Protein AF-0000000085116799 (afdb_homodimer)

InterPro domains:
  IPR036927 Cytochrome c oxidase-like, subunit I superfamily [G3DSA:1.20.210.10] (1-125)
  IPR036927 Cytochrome c oxidase-like, subunit I superfamily [SSF81442] (9-123)

pLDDT: mean 96.26, std 6.65, range [46.31, 98.81]

Foldseek 3Di:
DQLLVVLQVQQVVLVVVLVVVVVVCVVVVNCLCVVLSVCSCVLRNVVSNVLSVLCVVFVQLSPDPLNVLLVVLSVVLSVQLSVLSVCVSVPNCVSVVSNVSSVVSNVVSVVSSVVSCVPRVDDDD/DQLLVVLQVQLVVLVVVLVVVVVVCVVVVNCLLVVLSVCSNVLRNVVSNVLSVLCVVFVQLSPDPLNVLLVVLSVVLSVQLSVLSVCVSVPNCVSVVSNVSSVVSNVVSVVSSVVSCVPRVDDDD

Organism: Geobacillus kaustophilus (strain HTA426) (NCBI:txid235909)

Sequence (250 aa):
MKMGVKLIKISVVYFVIGVCMGLGMSMTHSFALTPVHVHINLLGWTALTLAGIIYHLFPQAAATKWAKVHFWLHNIGLPVMMIGLIFVVYGNEAFVPVTAIGGVLVVIGVILFAINVLKNVRASSMKMGVKLIKISVVYFVIGVCMGLGMSMTHSFALTPVHVHINLLGWTALTLAGIIYHLFPQAAATKWAKVHFWLHNIGLPVMMIGLIFVVYGNEAFVPVTAIGGVLVVIGVILFAINVLKNVRASS

Secondary structure (DSSP, 8-state):
--HHHHHHHHHHHHHHHHHHHHHHHHHHT--TTHHHHHHIIIIIIIHHHHHHHHHHH-HHHHTSHHHHHHHHHHHHHHHHHHHHHHHHHTT-GGGHHHHHHHHHHHHHHHHHHHHHHHHH-----/--HHHHHHHHHHHHHHHHHHHHHHHHHHT--TTHHHHHHIIIIIIIHHHHHHHHHHH-HHHHTSHHHHHHHHHHHHHHHHHHHHHHHHHTT-GGGHHHHHHHHHHHHHHHHHHHHHHHHH-----

Structure (mmCIF, N/CA/C/O backbone):
data_AF-0000000085116799-model_v1
#
loop_
_entity.id
_entity.type
_entity.pdbx_description
1 polymer 'Hypothetical conserved protein'
#
loop_
_atom_site.group_PDB
_atom_site.id
_atom_site.type_symbol
_atom_site.label_atom_id
_atom_site.label_alt_id
_atom_site.label_comp_id
_atom_site.label_asym_id
_atom_site.label_entity_id
_atom_site.label_seq_id
_atom_site.pdbx_PDB_ins_code
_atom_site.Cartn_x
_atom_site.Cartn_y
_atom_site.Cartn_z
_atom_site.occupancy
_atom_site.B_iso_or_equiv
_atom_site.auth_seq_id
_atom_site.auth_comp_id
_atom_site.auth_asym_id
_atom_site.auth_atom_id
_atom_site.pdbx_PDB_model_num
ATOM 1 N N . MET A 1 1 ? -20.609 3.996 14.312 1 68.88 1 MET A N 1
ATOM 2 C CA . MET A 1 1 ? -19.156 4.105 14.344 1 68.88 1 MET A CA 1
ATOM 3 C C . MET A 1 1 ? -18.625 4.797 13.094 1 68.88 1 MET A C 1
ATOM 5 O O . MET A 1 1 ? -19.125 4.547 11.992 1 68.88 1 MET A O 1
ATOM 9 N N . LYS A 1 2 ? -17.75 5.734 13.258 1 91.56 2 LYS A N 1
ATOM 10 C CA . LYS A 1 2 ? -17.188 6.461 12.117 1 91.56 2 LYS A CA 1
ATOM 11 C C . LYS A 1 2 ? -16.391 5.527 11.203 1 91.56 2 LYS A C 1
ATOM 13 O O . LYS A 1 2 ? -15.742 4.598 11.68 1 91.56 2 LYS A O 1
ATOM 18 N N . MET A 1 3 ? -16.625 5.578 9.977 1 95.69 3 MET A N 1
ATOM 19 C CA . MET A 1 3 ? -16.031 4.746 8.938 1 95.69 3 MET A CA 1
ATOM 20 C C . MET A 1 3 ? -14.562 4.465 9.219 1 95.69 3 MET A C 1
ATOM 22 O O . MET A 1 3 ? -14.109 3.328 9.094 1 95.69 3 MET A O 1
ATOM 26 N N . GLY A 1 4 ? -13.828 5.387 9.633 1 97.06 4 GLY A N 1
ATOM 27 C CA . GLY A 1 4 ? -12.406 5.227 9.914 1 97.06 4 GLY A CA 1
ATOM 28 C C . GLY A 1 4 ? -12.125 4.23 11.023 1 97.06 4 GLY A C 1
ATOM 29 O O . GLY A 1 4 ? -11.273 3.355 10.875 1 97.06 4 GLY A O 1
ATOM 30 N N . VAL A 1 5 ? -12.844 4.289 12.086 1 97.06 5 VAL A N 1
ATOM 31 C CA . VAL A 1 5 ? -12.656 3.418 13.242 1 97.06 5 VAL A CA 1
ATOM 32 C C . VAL A 1 5 ? -13.047 1.986 12.883 1 97.06 5 VAL A C 1
ATOM 34 O O . VAL A 1 5 ? -12.359 1.034 13.273 1 97.06 5 VAL A O 1
ATOM 37 N N . LYS A 1 6 ? -14.07 1.873 12.156 1 97.81 6 LYS A N 1
ATOM 38 C CA . LYS A 1 6 ? -14.492 0.543 11.719 1 97.81 6 LYS A CA 1
ATOM 39 C C . LYS A 1 6 ? -13.398 -0.142 10.906 1 97.81 6 LYS A C 1
ATOM 41 O O . LYS A 1 6 ? -13.102 -1.317 11.125 1 97.81 6 LYS A O 1
ATOM 46 N N . LEU A 1 7 ? -12.82 0.537 9.992 1 98.62 7 LEU A N 1
ATOM 47 C CA . LEU A 1 7 ? -11.766 -0.015 9.148 1 98.62 7 LEU A CA 1
ATOM 48 C C . LEU A 1 7 ? -10.539 -0.391 9.977 1 98.62 7 LEU A C 1
ATOM 50 O O . LEU A 1 7 ? -9.93 -1.438 9.75 1 98.62 7 LEU A O 1
ATOM 54 N N . ILE A 1 8 ? -10.18 0.404 10.906 1 98.31 8 ILE A N 1
ATOM 55 C CA . ILE A 1 8 ? -9.023 0.128 11.75 1 98.31 8 ILE A CA 1
ATOM 56 C C . ILE A 1 8 ? -9.281 -1.131 12.578 1 98.31 8 ILE A C 1
ATOM 58 O O . ILE A 1 8 ? -8.406 -1.997 12.688 1 98.31 8 ILE A O 1
ATOM 62 N N . LYS A 1 9 ? -10.484 -1.264 13.102 1 98.5 9 LYS A N 1
ATOM 63 C CA . LYS A 1 9 ? -10.82 -2.441 13.898 1 98.5 9 LYS A CA 1
ATOM 64 C C . LYS A 1 9 ? -10.805 -3.705 13.047 1 98.5 9 LYS A C 1
ATOM 66 O O . LYS A 1 9 ? -10.289 -4.742 13.469 1 98.5 9 LYS A O 1
ATOM 71 N N . ILE A 1 10 ? -11.305 -3.65 11.875 1 98.56 10 ILE A N 1
ATOM 72 C CA . ILE A 1 10 ? -11.289 -4.785 10.953 1 98.56 10 ILE A CA 1
ATOM 73 C C . ILE A 1 10 ? -9.844 -5.152 10.617 1 98.56 10 ILE A C 1
ATOM 75 O O . ILE A 1 10 ? -9.484 -6.332 10.594 1 98.56 10 ILE A O 1
ATOM 79 N N . SER A 1 11 ? -9.023 -4.168 10.391 1 98.69 11 SER A N 1
ATOM 80 C CA . SER A 1 11 ? -7.652 -4.383 9.93 1 98.69 11 SER A CA 1
ATOM 81 C C . SER A 1 11 ? -6.824 -5.125 10.969 1 98.69 11 SER A C 1
ATOM 83 O O . SER A 1 11 ? -5.949 -5.918 10.625 1 98.69 11 SER A O 1
ATOM 85 N N . VAL A 1 12 ? -7.043 -4.895 12.266 1 98.56 12 VAL A N 1
ATOM 86 C CA . VAL A 1 12 ? -6.246 -5.543 13.305 1 98.56 12 VAL A CA 1
ATOM 87 C C . VAL A 1 12 ? -6.574 -7.035 13.352 1 98.56 12 VAL A C 1
ATOM 89 O O . VAL A 1 12 ? -5.727 -7.852 13.719 1 98.56 12 VAL A O 1
ATOM 92 N N . VAL A 1 13 ? -7.75 -7.391 13 1 98.62 13 VAL A N 1
ATOM 93 C CA . VAL A 1 13 ? -8.102 -8.805 12.891 1 98.62 13 VAL A CA 1
ATOM 94 C C . VAL A 1 13 ? -7.277 -9.453 11.781 1 98.62 13 VAL A C 1
ATOM 96 O O . VAL A 1 13 ? -6.723 -10.539 11.969 1 98.62 13 VAL A O 1
ATOM 99 N N . TYR A 1 14 ? -7.188 -8.82 10.672 1 98.75 14 TYR A N 1
ATOM 100 C CA . TYR A 1 14 ? -6.344 -9.312 9.586 1 98.75 14 TYR A CA 1
ATOM 101 C C . TYR A 1 14 ? -4.895 -9.438 10.039 1 98.75 14 TYR A C 1
ATOM 103 O O . TYR A 1 14 ? -4.188 -10.359 9.633 1 98.75 14 TYR A O 1
ATOM 111 N N . PHE A 1 15 ? -4.453 -8.477 10.844 1 98.56 15 PHE A N 1
ATOM 112 C CA . PHE A 1 15 ? -3.078 -8.516 11.328 1 98.56 15 PHE A CA 1
ATOM 113 C C . PHE A 1 15 ? -2.82 -9.789 12.117 1 98.56 15 PHE A C 1
ATOM 115 O O . PHE A 1 15 ? -1.831 -10.484 11.883 1 98.56 15 PHE A O 1
ATOM 122 N N . VAL A 1 16 ? -3.691 -10.109 13 1 98.31 16 VAL A N 1
ATOM 123 C CA . VAL A 1 16 ? -3.578 -11.32 13.805 1 98.31 16 VAL A CA 1
ATOM 124 C C . VAL A 1 16 ? -3.568 -12.547 12.898 1 98.31 16 VAL A C 1
ATOM 126 O O . VAL A 1 16 ? -2.713 -13.43 13.047 1 98.31 16 VAL A O 1
ATOM 129 N N . ILE A 1 17 ? -4.469 -12.609 11.914 1 98.44 17 ILE A N 1
ATOM 130 C CA . ILE A 1 17 ? -4.543 -13.734 10.992 1 98.44 17 ILE A CA 1
ATOM 131 C C . ILE A 1 17 ? -3.236 -13.852 10.211 1 98.44 17 ILE A C 1
ATOM 133 O O . ILE A 1 17 ? -2.678 -14.938 10.078 1 98.44 17 ILE A O 1
ATOM 137 N N . GLY A 1 18 ? -2.77 -12.758 9.734 1 98 18 GLY A N 1
ATOM 138 C CA . GLY A 1 18 ? -1.552 -12.75 8.938 1 98 18 GLY A CA 1
ATOM 139 C C . GLY A 1 18 ? -0.335 -13.234 9.703 1 98 18 GLY A C 1
ATOM 140 O O . GLY A 1 18 ? 0.432 -14.062 9.203 1 98 18 GLY A O 1
ATOM 141 N N . VAL A 1 19 ? -0.133 -12.695 10.938 1 97.44 19 VAL A N 1
ATOM 142 C CA . VAL A 1 19 ? 1.042 -13.07 11.719 1 97.44 19 VAL A CA 1
ATOM 143 C C . VAL A 1 19 ? 0.938 -14.539 12.141 1 97.44 19 VAL A C 1
ATOM 145 O O . VAL A 1 19 ? 1.944 -15.25 12.18 1 97.44 19 VAL A O 1
ATOM 148 N N . CYS A 1 20 ? -0.243 -15.016 12.453 1 98 20 CYS A N 1
ATOM 149 C CA . CYS A 1 20 ? -0.437 -16.422 12.789 1 98 20 CYS A CA 1
ATOM 150 C C . CYS A 1 20 ? -0.13 -17.312 11.594 1 98 20 CYS A C 1
ATOM 152 O O . CYS A 1 20 ? 0.49 -18.359 11.742 1 98 20 CYS A O 1
ATOM 154 N N . MET A 1 21 ? -0.613 -16.906 10.422 1 97.38 21 MET A N 1
ATOM 155 C CA . MET A 1 21 ? -0.299 -17.656 9.211 1 97.38 21 MET A CA 1
ATOM 156 C C . MET A 1 21 ? 1.208 -17.703 8.984 1 97.38 21 MET A C 1
ATOM 158 O O . MET A 1 21 ? 1.745 -18.75 8.609 1 97.38 21 MET A O 1
ATOM 162 N N . GLY A 1 22 ? 1.879 -16.578 9.188 1 96.62 22 GLY A N 1
ATOM 163 C CA . GLY A 1 22 ? 3.328 -16.562 9.062 1 96.62 22 GLY A CA 1
ATOM 164 C C . GLY A 1 22 ? 4.02 -17.516 10.016 1 96.62 22 GLY A C 1
ATOM 165 O O . GLY A 1 22 ? 4.922 -18.25 9.617 1 96.62 22 GLY A O 1
ATOM 166 N N . LEU A 1 23 ? 3.6 -17.484 11.258 1 96.69 23 LEU A N 1
ATOM 167 C CA . LEU A 1 23 ? 4.137 -18.391 12.266 1 96.69 23 LEU A CA 1
ATOM 168 C C . LEU A 1 23 ? 3.869 -19.844 11.875 1 96.69 23 LEU A C 1
ATOM 170 O O . LEU A 1 23 ? 4.758 -20.688 11.984 1 96.69 23 LEU A O 1
ATOM 174 N N . GLY A 1 24 ? 2.674 -20.109 11.453 1 96.56 24 GLY A N 1
ATOM 175 C CA . GLY A 1 24 ? 2.342 -21.453 11.008 1 96.56 24 GLY A CA 1
ATOM 176 C C . GLY A 1 24 ? 3.217 -21.938 9.867 1 96.56 24 GLY A C 1
ATOM 177 O O . GLY A 1 24 ? 3.684 -23.078 9.875 1 96.56 24 GLY A O 1
ATOM 178 N N . MET A 1 25 ? 3.379 -21.156 8.852 1 97.12 25 MET A N 1
ATOM 179 C CA . MET A 1 25 ? 4.234 -21.516 7.723 1 97.12 25 MET A CA 1
ATOM 180 C C . MET A 1 25 ? 5.664 -21.766 8.18 1 97.12 25 MET A C 1
ATOM 182 O O . MET A 1 25 ? 6.32 -22.703 7.695 1 97.12 25 MET A O 1
ATOM 186 N N . SER A 1 26 ? 6.176 -20.906 9.086 1 95.56 26 SER A N 1
ATOM 187 C CA . SER A 1 26 ? 7.523 -21.078 9.617 1 95.56 26 SER A CA 1
ATOM 188 C C . SER A 1 26 ? 7.648 -22.391 10.398 1 95.56 26 SER A C 1
ATOM 190 O O . SER A 1 26 ? 8.625 -23.125 10.234 1 95.56 26 SER A O 1
ATOM 192 N N . MET A 1 27 ? 6.715 -22.75 11.148 1 96.62 27 MET A N 1
ATOM 193 C CA . MET A 1 27 ? 6.734 -23.953 11.984 1 96.62 27 MET A CA 1
ATOM 194 C C . MET A 1 27 ? 6.668 -25.219 11.133 1 96.62 27 MET A C 1
ATOM 196 O O . MET A 1 27 ? 7.262 -26.234 11.484 1 96.62 27 MET A O 1
ATOM 200 N N . THR A 1 28 ? 6.004 -25.188 10.094 1 96.69 28 THR A N 1
ATOM 201 C CA . THR A 1 28 ? 5.816 -26.359 9.25 1 96.69 28 THR A CA 1
ATOM 202 C C . THR A 1 28 ? 6.805 -26.359 8.086 1 96.69 28 THR A C 1
ATOM 204 O O . THR A 1 28 ? 6.863 -27.312 7.312 1 96.69 28 THR A O 1
ATOM 207 N N . HIS A 1 29 ? 7.559 -25.266 8.023 1 96.25 29 HIS A N 1
ATOM 208 C CA . HIS A 1 29 ? 8.508 -25.078 6.938 1 96.25 29 HIS A CA 1
ATOM 209 C C . HIS A 1 29 ? 7.84 -25.281 5.578 1 96.25 29 HIS A C 1
ATOM 211 O O . HIS A 1 29 ? 8.422 -25.891 4.684 1 96.25 29 HIS A O 1
ATOM 217 N N . SER A 1 30 ? 6.566 -25.047 5.469 1 95.88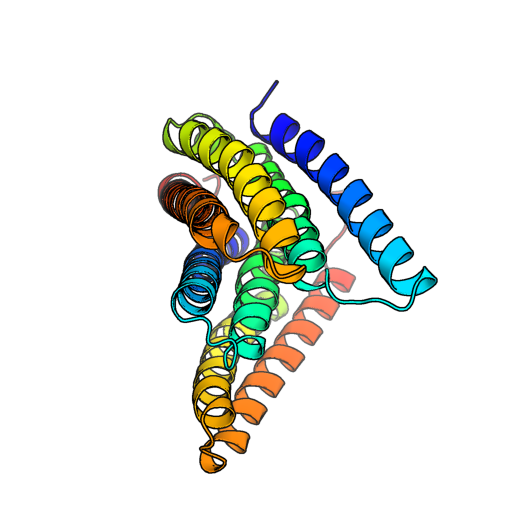 30 SER A N 1
ATOM 218 C CA . SER A 1 30 ? 5.805 -25 4.227 1 95.88 30 SER A CA 1
ATOM 219 C C . SER A 1 30 ? 5.371 -23.578 3.885 1 95.88 30 SER A C 1
ATOM 221 O O . SER A 1 30 ? 4.613 -22.969 4.633 1 95.88 30 SER A O 1
ATOM 223 N N . PHE A 1 31 ? 5.793 -23.047 2.758 1 95.44 31 PHE A N 1
ATOM 224 C CA . PHE A 1 31 ? 5.59 -21.641 2.447 1 95.44 31 PHE A CA 1
ATOM 225 C C . PHE A 1 31 ? 4.684 -21.484 1.233 1 95.44 31 PHE A C 1
ATOM 227 O O . PHE A 1 31 ? 4.715 -20.438 0.562 1 95.44 31 PHE A O 1
ATOM 234 N N . ALA A 1 32 ? 3.906 -22.5 0.905 1 95.12 32 ALA A N 1
ATOM 235 C CA . ALA A 1 32 ? 2.979 -22.484 -0.222 1 95.12 32 ALA A CA 1
ATOM 236 C C . ALA A 1 32 ? 1.969 -21.344 -0.073 1 95.12 32 ALA A C 1
ATOM 238 O O . ALA A 1 32 ? 1.527 -20.766 -1.066 1 95.12 32 ALA A O 1
ATOM 239 N N . LEU A 1 33 ? 1.702 -20.938 1.146 1 97 33 LEU A N 1
ATOM 240 C CA . LEU A 1 33 ? 0.663 -19.953 1.424 1 97 33 LEU A CA 1
ATOM 241 C C . LEU A 1 33 ? 1.248 -18.547 1.473 1 97 33 LEU A C 1
ATOM 243 O O . LEU A 1 33 ? 0.572 -17.594 1.891 1 97 33 LEU A O 1
ATOM 247 N N . THR A 1 34 ? 2.465 -18.344 0.991 1 96.44 34 THR A N 1
ATOM 248 C CA . THR A 1 34 ? 3.133 -17.047 1.028 1 96.44 34 THR A CA 1
ATOM 249 C C . THR A 1 34 ? 2.291 -15.977 0.331 1 96.44 34 THR A C 1
ATOM 251 O O . THR A 1 34 ? 2.092 -14.883 0.867 1 96.44 34 THR A O 1
ATOM 254 N N . PRO A 1 35 ? 1.694 -16.25 -0.852 1 96.69 35 PRO A N 1
ATOM 255 C CA . PRO A 1 35 ? 0.891 -15.203 -1.482 1 96.69 35 PRO A CA 1
ATOM 256 C C . PRO A 1 35 ? -0.341 -14.828 -0.661 1 96.69 35 PRO A C 1
ATOM 258 O O . PRO A 1 35 ? -0.74 -13.656 -0.635 1 96.69 35 PRO A O 1
ATOM 261 N N . VAL A 1 36 ? -0.956 -15.734 -0.032 1 97.44 36 VAL A N 1
ATOM 262 C CA . VAL A 1 36 ? -2.104 -15.469 0.827 1 97.44 36 VAL A CA 1
ATOM 263 C C . VAL A 1 36 ? -1.664 -14.633 2.027 1 97.44 36 VAL A C 1
ATOM 265 O O . VAL A 1 36 ? -2.297 -13.625 2.354 1 97.44 36 VAL A O 1
ATOM 268 N N . HIS A 1 37 ? -0.554 -15.062 2.668 1 97.94 37 HIS A N 1
ATOM 269 C CA . HIS A 1 37 ? 0.019 -14.375 3.82 1 97.94 37 HIS A CA 1
ATOM 270 C C . HIS A 1 37 ? 0.322 -12.914 3.496 1 97.94 37 HIS A C 1
ATOM 272 O O . HIS A 1 37 ? -0.059 -12.016 4.25 1 97.94 37 HIS A O 1
ATOM 278 N N . VAL A 1 38 ? 0.928 -12.703 2.387 1 97 38 VAL A N 1
ATOM 279 C CA . VAL A 1 38 ? 1.373 -11.367 2.021 1 97 38 VAL A CA 1
ATOM 280 C C . VAL A 1 38 ? 0.163 -10.484 1.726 1 97 38 VAL A C 1
ATOM 282 O O . VAL A 1 38 ? 0.123 -9.32 2.129 1 97 38 VAL A O 1
ATOM 285 N N . HIS A 1 39 ? -0.845 -10.977 1.036 1 98.44 39 HIS A N 1
ATOM 286 C CA . HIS A 1 39 ? -2.01 -10.172 0.674 1 98.44 39 HIS A CA 1
ATOM 287 C C . HIS A 1 39 ? -2.877 -9.883 1.894 1 98.44 39 HIS A C 1
ATOM 289 O O . HIS A 1 39 ? -3.463 -8.797 1.998 1 98.44 39 HIS A O 1
ATOM 295 N N . ILE A 1 40 ? -2.99 -10.766 2.814 1 98.38 40 ILE A N 1
ATOM 296 C CA . ILE A 1 40 ? -3.721 -10.523 4.055 1 98.38 40 ILE A CA 1
ATOM 297 C C . ILE A 1 40 ? -3.057 -9.391 4.828 1 98.38 40 ILE A C 1
ATOM 299 O O . ILE A 1 40 ? -3.738 -8.523 5.387 1 98.38 40 ILE A O 1
ATOM 303 N N . ASN A 1 41 ? -1.774 -9.367 4.867 1 98 41 ASN A N 1
ATOM 304 C CA . ASN A 1 41 ? -1.062 -8.336 5.605 1 98 41 ASN A CA 1
ATOM 305 C C . ASN A 1 41 ? -1.088 -7 4.863 1 98 41 ASN A C 1
ATOM 307 O O . ASN A 1 41 ? -1.322 -5.953 5.469 1 98 41 ASN A O 1
ATOM 311 N N . LEU A 1 42 ? -0.908 -7 3.529 1 97.44 42 LEU A N 1
ATOM 312 C CA . LEU A 1 42 ? -0.797 -5.746 2.793 1 97.44 42 LEU A CA 1
ATOM 313 C C . LEU A 1 42 ? -2.178 -5.172 2.482 1 97.44 42 LEU A C 1
ATOM 315 O O . LEU A 1 42 ? -2.424 -3.986 2.701 1 97.44 42 LEU A O 1
ATOM 319 N N . LEU A 1 43 ? -3.104 -5.988 2.014 1 98.31 43 LEU A N 1
ATOM 320 C CA . LEU A 1 43 ? -4.426 -5.508 1.629 1 98.31 43 LEU A CA 1
ATOM 321 C C . LEU A 1 43 ? -5.371 -5.496 2.826 1 98.31 43 LEU A C 1
ATOM 323 O O . LEU A 1 43 ? -6.293 -4.68 2.889 1 98.31 43 LEU A O 1
ATOM 327 N N . GLY A 1 44 ? -5.188 -6.391 3.779 1 98.62 44 GLY A N 1
ATOM 328 C CA . GLY A 1 44 ? -6.031 -6.473 4.961 1 98.62 44 GLY A CA 1
ATOM 329 C C . GLY A 1 44 ? -5.574 -5.562 6.082 1 98.62 44 GLY A C 1
ATOM 330 O O . GLY A 1 44 ? -6.266 -4.602 6.43 1 98.62 44 GLY A O 1
ATOM 331 N N . TRP A 1 45 ? -4.371 -5.77 6.523 1 98.19 45 TRP A N 1
ATOM 332 C CA . TRP A 1 45 ? -3.854 -5.016 7.664 1 98.19 45 TRP A CA 1
ATOM 333 C C . TRP A 1 45 ? -3.4 -3.625 7.234 1 98.19 45 TRP A C 1
ATOM 335 O O . TRP A 1 45 ? -3.988 -2.621 7.641 1 98.19 45 TRP A O 1
ATOM 345 N N . THR A 1 46 ? -2.453 -3.533 6.355 1 98.31 46 THR A N 1
ATOM 346 C CA . THR A 1 46 ? -1.809 -2.264 6.031 1 98.31 46 THR A CA 1
ATOM 347 C C . THR A 1 46 ? -2.773 -1.34 5.293 1 98.31 46 THR A C 1
ATOM 349 O O . THR A 1 46 ? -3.012 -0.21 5.723 1 98.31 46 THR A O 1
ATOM 352 N N . ALA A 1 47 ? -3.377 -1.809 4.238 1 98.62 47 ALA A N 1
ATOM 353 C CA . ALA A 1 47 ? -4.219 -0.963 3.395 1 98.62 47 ALA A CA 1
ATOM 354 C C . ALA A 1 47 ? -5.453 -0.487 4.156 1 98.62 47 ALA A C 1
ATOM 356 O O . ALA A 1 47 ? -5.809 0.692 4.098 1 98.62 47 ALA A O 1
ATOM 357 N N . LEU A 1 48 ? -6.09 -1.378 4.887 1 98.69 48 LEU A N 1
ATOM 358 C CA . LEU A 1 48 ? -7.305 -0.982 5.594 1 98.69 48 LEU A CA 1
ATOM 359 C C . LEU A 1 48 ? -6.973 -0.09 6.785 1 98.69 48 LEU A C 1
ATOM 361 O O . LEU A 1 48 ? -7.746 0.809 7.125 1 98.69 48 LEU A O 1
ATOM 365 N N . THR A 1 49 ? -5.84 -0.316 7.461 1 98.62 49 THR A N 1
ATOM 366 C CA . THR A 1 49 ? -5.406 0.574 8.531 1 98.62 49 THR A CA 1
ATOM 367 C C . THR A 1 49 ? -5.145 1.979 7.996 1 98.62 49 THR A C 1
ATOM 369 O O . THR A 1 49 ? -5.641 2.963 8.555 1 98.62 49 THR A O 1
ATOM 372 N N . LEU A 1 50 ? -4.445 2.092 6.906 1 98.69 50 LEU A N 1
ATOM 373 C CA . LEU A 1 50 ? -4.09 3.396 6.355 1 98.69 50 LEU A CA 1
ATOM 374 C C . LEU A 1 50 ? -5.32 4.113 5.816 1 98.69 50 LEU A C 1
ATOM 376 O O . LEU A 1 50 ? -5.473 5.324 6.004 1 98.69 50 LEU A O 1
ATOM 380 N N . ALA A 1 51 ? -6.168 3.354 5.129 1 98.62 51 ALA A N 1
ATOM 381 C CA . ALA A 1 51 ? -7.434 3.947 4.699 1 98.62 51 ALA A CA 1
ATOM 382 C C . ALA A 1 51 ? -8.234 4.445 5.898 1 98.62 51 ALA A C 1
ATOM 384 O O . ALA A 1 51 ? -8.82 5.535 5.855 1 98.62 51 ALA A O 1
ATOM 385 N N . GLY A 1 52 ? -8.289 3.646 6.941 1 98.56 52 GLY A N 1
ATOM 386 C CA . GLY A 1 52 ? -8.992 4.043 8.156 1 98.56 52 GLY A CA 1
ATOM 387 C C . GLY A 1 52 ? -8.438 5.309 8.773 1 98.56 52 GLY A C 1
ATOM 388 O O . GLY A 1 52 ? -9.195 6.191 9.188 1 98.56 52 GLY A O 1
ATOM 389 N N . ILE A 1 53 ? -7.148 5.422 8.898 1 97.94 53 ILE A N 1
ATOM 390 C CA . ILE A 1 53 ? -6.5 6.605 9.461 1 97.94 53 ILE A CA 1
ATOM 391 C C . ILE A 1 53 ? -6.812 7.824 8.594 1 97.94 53 ILE A C 1
ATOM 393 O O . ILE A 1 53 ? -7.137 8.898 9.117 1 97.94 53 ILE A O 1
ATOM 397 N N . ILE A 1 54 ? -6.75 7.668 7.273 1 97.94 54 ILE A N 1
ATOM 398 C CA . ILE A 1 54 ? -7.059 8.766 6.363 1 97.94 54 ILE A CA 1
ATOM 399 C C . ILE A 1 54 ? -8.5 9.234 6.59 1 97.94 54 ILE A C 1
ATOM 401 O O . ILE A 1 54 ? -8.75 10.43 6.727 1 97.94 54 ILE A O 1
ATOM 405 N N . TYR A 1 55 ? -9.422 8.312 6.676 1 97.62 55 TYR A N 1
ATOM 406 C CA . TYR A 1 55 ? -10.828 8.648 6.867 1 97.62 55 TYR A CA 1
ATOM 407 C C . TYR A 1 55 ? -11.062 9.273 8.242 1 97.62 55 TYR A C 1
ATOM 409 O O . TYR A 1 55 ? -11.969 10.094 8.414 1 97.62 55 TYR A O 1
ATOM 417 N N . HIS A 1 56 ? -10.25 8.883 9.18 1 96.75 56 HIS A N 1
ATOM 418 C CA . HIS A 1 56 ? -10.352 9.477 10.508 1 96.75 56 HIS A CA 1
ATOM 419 C C . HIS A 1 56 ? -9.82 10.906 10.516 1 96.75 56 HIS A C 1
ATOM 421 O O . HIS A 1 56 ? -10.414 11.789 11.133 1 96.75 56 HIS A O 1
ATOM 427 N N . LEU A 1 57 ? -8.766 11.141 9.82 1 94.94 57 LEU A N 1
ATOM 428 C CA . LEU A 1 57 ? -8.117 12.445 9.789 1 94.94 57 LEU A CA 1
ATOM 429 C C . LEU A 1 57 ? -8.875 13.406 8.875 1 94.94 57 LEU A C 1
ATOM 431 O O . LEU A 1 57 ? -8.82 14.625 9.07 1 94.94 57 LEU A O 1
ATOM 435 N N . PHE A 1 58 ? -9.523 12.859 7.914 1 96.06 58 PHE A N 1
ATOM 436 C CA . PHE A 1 58 ? -10.266 13.656 6.949 1 96.06 58 PHE A CA 1
ATOM 437 C C . PHE A 1 58 ? -11.719 13.188 6.867 1 96.06 58 PHE A C 1
ATOM 439 O O . PHE A 1 58 ? -12.125 12.586 5.867 1 96.06 58 PHE A O 1
ATOM 446 N N . PRO A 1 59 ? -12.539 13.625 7.742 1 95.12 59 PRO A N 1
ATOM 447 C CA . PRO A 1 59 ? -13.898 13.086 7.863 1 95.12 59 PRO A CA 1
ATOM 448 C C . PRO A 1 59 ? -14.766 13.398 6.648 1 95.12 59 PRO A C 1
ATOM 450 O O . PRO A 1 59 ? -15.711 12.656 6.355 1 95.12 59 PRO A O 1
ATOM 453 N N . GLN A 1 60 ? -14.484 14.43 5.926 1 94.81 60 GLN A N 1
ATOM 454 C CA . GLN A 1 60 ? -15.242 14.727 4.715 1 94.81 60 GLN A CA 1
ATOM 455 C C . GLN A 1 60 ? -15.062 13.633 3.666 1 94.81 60 GLN A C 1
ATOM 457 O O . GLN A 1 60 ? -15.953 13.406 2.846 1 94.81 60 GLN A O 1
ATOM 462 N N . ALA A 1 61 ? -13.938 13.031 3.68 1 96.69 61 ALA A N 1
ATOM 463 C CA . ALA A 1 61 ? -13.68 11.922 2.762 1 96.69 61 ALA A CA 1
ATOM 464 C C . ALA A 1 61 ? -14.391 10.656 3.225 1 96.69 61 ALA A C 1
ATO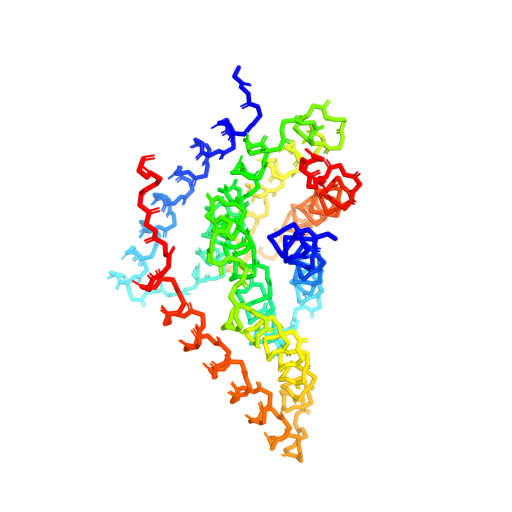M 466 O O . ALA A 1 61 ? -14.719 9.789 2.41 1 96.69 61 ALA A O 1
ATOM 467 N N . ALA A 1 62 ? -14.656 10.531 4.527 1 96.56 62 ALA A N 1
ATOM 468 C CA . ALA A 1 62 ? -15.297 9.344 5.082 1 96.56 62 ALA A CA 1
ATOM 469 C C . ALA A 1 62 ? -16.797 9.359 4.832 1 96.56 62 ALA A C 1
ATOM 471 O O . ALA A 1 62 ? -17.453 8.312 4.859 1 96.56 62 ALA A O 1
ATOM 472 N N . ALA A 1 63 ? -17.344 10.531 4.539 1 95.94 63 ALA A N 1
ATOM 473 C CA . ALA A 1 63 ? -18.797 10.727 4.492 1 95.94 63 ALA A CA 1
ATOM 474 C C . ALA A 1 63 ? -19.328 10.555 3.072 1 95.94 63 ALA A C 1
ATOM 476 O O . ALA A 1 63 ? -20.531 10.695 2.83 1 95.94 63 ALA A O 1
ATOM 477 N N . THR A 1 64 ? -18.531 10.195 2.156 1 97.44 64 THR A N 1
ATOM 478 C CA . THR A 1 64 ? -18.938 10.125 0.753 1 97.44 64 THR A CA 1
ATOM 479 C C . THR A 1 64 ? -19.469 8.742 0.41 1 97.44 64 THR A C 1
ATOM 481 O O . THR A 1 64 ? -19.219 7.773 1.138 1 97.44 64 THR A O 1
ATOM 484 N N . LYS A 1 65 ? -20.188 8.656 -0.737 1 97.56 65 LYS A N 1
ATOM 485 C CA . LYS A 1 65 ? -20.625 7.371 -1.263 1 97.56 65 LYS A CA 1
ATOM 486 C C . LYS A 1 65 ? -19.453 6.527 -1.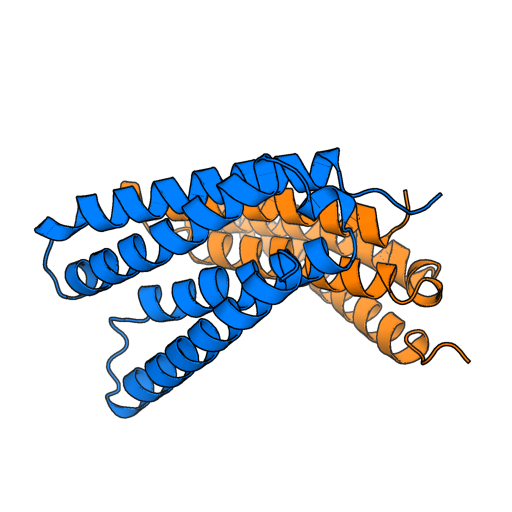728 1 97.56 65 LYS A C 1
ATOM 488 O O . LYS A 1 65 ? -19.484 5.301 -1.644 1 97.56 65 LYS A O 1
ATOM 493 N N . TRP A 1 66 ? -18.438 7.191 -2.182 1 97.75 66 TRP A N 1
ATOM 494 C CA . TRP A 1 66 ? -17.219 6.488 -2.609 1 97.75 66 TRP A CA 1
ATOM 495 C C . TRP A 1 66 ? -16.625 5.691 -1.458 1 97.75 66 TRP A C 1
ATOM 497 O O . TRP A 1 66 ? -16.203 4.547 -1.642 1 97.75 66 TRP A O 1
ATOM 507 N N . ALA A 1 67 ? -16.594 6.328 -0.298 1 98.06 67 ALA A N 1
ATOM 508 C CA . ALA A 1 67 ? -16.047 5.668 0.884 1 98.06 67 ALA A CA 1
ATOM 509 C C . ALA A 1 67 ? -16.859 4.43 1.245 1 98.06 67 ALA A C 1
ATOM 511 O O . ALA A 1 67 ? -16.297 3.381 1.572 1 98.06 67 ALA A O 1
ATOM 512 N N . LYS A 1 68 ? -18.141 4.578 1.172 1 98.12 68 LYS A N 1
ATOM 513 C CA . LYS A 1 68 ? -19.031 3.471 1.516 1 98.12 68 LYS A CA 1
ATOM 514 C C . LYS A 1 68 ? -18.859 2.303 0.549 1 98.12 68 LYS A C 1
ATOM 516 O O . LYS A 1 68 ? -18.797 1.146 0.97 1 98.12 68 LYS A O 1
ATOM 521 N N . VAL A 1 69 ? -18.797 2.584 -0.716 1 98.31 69 VAL A N 1
ATOM 522 C CA . VAL A 1 69 ? -18.656 1.534 -1.717 1 98.31 69 VAL A CA 1
ATOM 523 C C . VAL A 1 69 ? -17.266 0.888 -1.58 1 98.31 69 VAL A C 1
ATOM 525 O O . VAL A 1 69 ? -17.141 -0.335 -1.664 1 98.31 69 VAL A O 1
ATOM 528 N N . HIS A 1 70 ? -16.188 1.7 -1.404 1 98.62 70 HIS A N 1
ATOM 529 C CA . HIS A 1 70 ? -14.859 1.167 -1.125 1 98.62 70 HIS A CA 1
ATOM 530 C C . HIS A 1 70 ? -14.891 0.195 0.049 1 98.62 70 HIS A C 1
ATOM 532 O O . HIS A 1 70 ? -14.297 -0.883 -0.015 1 98.62 70 HIS A O 1
ATOM 538 N N . PHE A 1 71 ? -15.609 0.542 1.146 1 98.62 71 PHE A N 1
ATOM 539 C CA . PHE A 1 71 ? -15.703 -0.287 2.342 1 98.62 71 PHE A CA 1
ATOM 540 C C . PHE A 1 71 ? -16.234 -1.672 1.999 1 98.62 71 PHE A C 1
ATOM 542 O O . PHE A 1 71 ? -15.609 -2.684 2.312 1 98.62 71 PHE A O 1
ATOM 549 N N . TRP A 1 72 ? -17.266 -1.711 1.331 1 98.62 72 TRP A N 1
ATOM 550 C CA . TRP A 1 72 ? -17.938 -2.98 1.084 1 98.62 72 TRP A CA 1
ATOM 551 C C . TRP A 1 72 ? -17.188 -3.807 0.048 1 98.62 72 TRP A C 1
ATOM 553 O O . TRP A 1 72 ? -17 -5.016 0.219 1 98.62 72 TRP A O 1
ATOM 563 N N . LEU A 1 73 ? -16.766 -3.205 -1.004 1 98.69 73 LEU A N 1
ATOM 564 C CA . LEU A 1 73 ? -16.062 -3.932 -2.057 1 98.69 73 LEU A CA 1
ATOM 565 C C . LEU A 1 73 ? -14.766 -4.531 -1.533 1 98.69 73 LEU A C 1
ATOM 567 O O . LEU A 1 73 ? -14.438 -5.676 -1.843 1 98.69 73 LEU A O 1
ATOM 571 N N . HIS A 1 74 ? -14.055 -3.736 -0.758 1 98.75 74 HIS A N 1
ATOM 572 C CA . HIS A 1 74 ? -12.781 -4.195 -0.223 1 98.75 74 HIS A CA 1
ATOM 573 C C . HIS A 1 74 ? -12.977 -5.309 0.801 1 98.75 74 HIS A C 1
ATOM 575 O O . HIS A 1 74 ? -12.297 -6.332 0.75 1 98.75 74 HIS A O 1
ATOM 581 N N . ASN A 1 75 ? -13.953 -5.188 1.697 1 98.5 75 ASN A N 1
ATOM 582 C CA . ASN A 1 75 ? -14.117 -6.113 2.811 1 98.5 75 ASN A CA 1
ATOM 583 C C . ASN A 1 75 ? -14.867 -7.375 2.383 1 98.5 75 ASN A C 1
ATOM 585 O O . ASN A 1 75 ? -14.852 -8.383 3.09 1 98.5 75 ASN A O 1
ATOM 589 N N . ILE A 1 76 ? -15.578 -7.344 1.292 1 98.62 76 ILE A N 1
ATOM 590 C CA . ILE A 1 76 ? -16.172 -8.547 0.728 1 98.62 76 ILE A CA 1
ATOM 591 C C . ILE A 1 76 ? -15.188 -9.211 -0.233 1 98.62 76 ILE A C 1
ATOM 593 O O . ILE A 1 76 ? -14.977 -10.422 -0.181 1 98.62 76 ILE A O 1
ATOM 597 N N . GLY A 1 77 ? -14.562 -8.438 -1.031 1 98.69 77 GLY A N 1
ATOM 598 C CA . GLY A 1 77 ? -13.664 -8.938 -2.061 1 98.69 77 GLY A CA 1
ATOM 599 C C . GLY A 1 77 ? -12.445 -9.641 -1.496 1 98.69 77 GLY A C 1
ATOM 600 O O . GLY A 1 77 ? -12.039 -10.688 -2.006 1 98.69 77 GLY A O 1
ATOM 601 N N . LEU A 1 78 ? -11.844 -9.109 -0.484 1 98.69 78 LEU A N 1
ATOM 602 C CA . LEU A 1 78 ? -10.594 -9.656 0.037 1 98.69 78 LEU A CA 1
ATOM 603 C C . LEU A 1 78 ? -10.805 -11.07 0.577 1 98.69 78 LEU A C 1
ATOM 605 O O . LEU A 1 78 ? -10.07 -11.992 0.216 1 98.69 78 LEU A O 1
ATOM 609 N N . PRO A 1 79 ? -11.82 -11.32 1.44 1 98.75 79 PRO A N 1
ATOM 610 C CA . PRO A 1 79 ? -12.047 -12.703 1.879 1 98.75 79 PRO A CA 1
ATOM 611 C C . PRO A 1 79 ? -12.32 -13.648 0.716 1 98.75 79 PRO A C 1
ATOM 613 O O . PRO A 1 79 ? -11.828 -14.781 0.708 1 98.75 79 PRO A O 1
ATOM 616 N N . VAL A 1 80 ? -13.094 -13.211 -0.234 1 98.56 80 VAL A N 1
ATOM 617 C CA . VAL A 1 80 ? -13.383 -14.039 -1.401 1 98.56 80 VAL A CA 1
ATOM 618 C C . VAL A 1 80 ? -12.086 -14.367 -2.139 1 98.56 80 VAL A C 1
ATOM 620 O O . VAL A 1 80 ? -11.844 -15.516 -2.5 1 98.56 80 VAL A O 1
ATOM 623 N N . MET A 1 81 ? -11.266 -13.406 -2.365 1 98.5 81 MET A N 1
ATOM 624 C CA . MET A 1 81 ? -9.984 -13.578 -3.043 1 98.5 81 MET A CA 1
ATOM 625 C C . MET A 1 81 ? -9.086 -14.547 -2.279 1 98.5 81 MET A C 1
ATOM 627 O O . MET A 1 81 ? -8.477 -15.43 -2.875 1 98.5 81 MET A O 1
ATOM 631 N N . MET A 1 82 ? -9 -14.422 -0.974 1 98.5 82 MET A N 1
ATOM 632 C CA . MET A 1 82 ? -8.078 -15.227 -0.173 1 98.5 82 MET A CA 1
ATOM 633 C C . MET A 1 82 ? -8.547 -16.672 -0.105 1 98.5 82 MET A C 1
ATOM 635 O O . MET A 1 82 ? -7.73 -17.594 -0.182 1 98.5 82 MET A O 1
ATOM 639 N N . ILE A 1 83 ? -9.867 -16.844 0.107 1 98.06 83 ILE A N 1
ATOM 640 C CA . ILE A 1 83 ? -10.406 -18.203 0.115 1 98.06 83 ILE A CA 1
ATOM 641 C C . ILE A 1 83 ? -10.094 -18.891 -1.213 1 98.06 83 ILE A C 1
ATOM 643 O O . ILE A 1 83 ? -9.617 -20.016 -1.233 1 98.06 83 ILE A O 1
ATOM 647 N N . GLY A 1 84 ? -10.375 -18.203 -2.305 1 98 84 GLY A N 1
ATOM 648 C CA . GLY A 1 84 ? -10.031 -18.75 -3.605 1 98 84 GLY A CA 1
ATOM 649 C C . GLY A 1 84 ? -8.555 -19.062 -3.752 1 98 84 GLY A C 1
ATOM 650 O O . GLY A 1 84 ? -8.188 -20.141 -4.227 1 98 84 GLY A O 1
ATOM 651 N N . LEU A 1 85 ? -7.715 -18.172 -3.371 1 97.5 85 LEU A N 1
ATOM 652 C CA . LEU A 1 85 ? -6.27 -18.297 -3.537 1 97.5 85 LEU A CA 1
ATOM 653 C C . LEU A 1 85 ? -5.734 -19.469 -2.727 1 97.5 85 LEU A C 1
ATOM 655 O O . LEU A 1 85 ? -4.832 -20.188 -3.178 1 97.5 85 LEU A O 1
ATOM 659 N N . ILE A 1 86 ? -6.266 -19.703 -1.529 1 97.81 86 ILE A N 1
ATOM 660 C CA . ILE A 1 86 ? -5.855 -20.844 -0.715 1 97.81 86 ILE A CA 1
ATOM 661 C C . ILE A 1 86 ? -6.062 -22.141 -1.496 1 97.81 86 ILE A C 1
ATOM 663 O O . ILE A 1 86 ? -5.156 -22.969 -1.574 1 97.81 86 ILE A O 1
ATOM 667 N N . PHE A 1 87 ? -7.16 -22.312 -2.131 1 97.75 87 PHE A N 1
ATOM 668 C CA . PHE A 1 87 ? -7.449 -23.531 -2.885 1 97.75 87 PHE A CA 1
ATOM 669 C C . PHE A 1 87 ? -6.562 -23.625 -4.121 1 97.75 87 PHE A C 1
ATOM 671 O O . PHE A 1 87 ? -6.086 -24.703 -4.469 1 97.75 87 PHE A O 1
ATOM 678 N N . VAL A 1 88 ? -6.332 -22.516 -4.746 1 96.19 88 VAL A N 1
ATOM 679 C CA . VAL A 1 88 ? -5.527 -22.516 -5.965 1 96.19 88 VAL A CA 1
ATOM 680 C C . VAL A 1 88 ? -4.09 -22.922 -5.637 1 96.19 88 VAL A C 1
ATOM 682 O O . VAL A 1 88 ? -3.48 -23.703 -6.359 1 96.19 88 VAL A O 1
ATOM 685 N N . VAL A 1 89 ? -3.52 -22.375 -4.555 1 94.69 89 VAL A N 1
ATOM 686 C CA . VAL A 1 89 ? -2.131 -22.641 -4.199 1 94.69 89 VAL A CA 1
ATOM 687 C C . VAL A 1 89 ? -1.966 -24.125 -3.844 1 94.69 89 VAL A C 1
ATOM 689 O O . VAL A 1 89 ? -0.885 -24.688 -4.012 1 94.69 89 VAL A O 1
ATOM 692 N N . TYR A 1 90 ? -3.045 -24.734 -3.484 1 96.12 90 TYR A N 1
ATOM 693 C CA . TYR A 1 90 ? -2.984 -26.156 -3.148 1 96.12 90 TYR A CA 1
ATOM 694 C C . TYR A 1 90 ? -3.428 -27.016 -4.328 1 96.12 90 TYR A C 1
ATOM 696 O O . TYR A 1 90 ? -3.699 -28.203 -4.168 1 96.12 90 TYR A O 1
ATOM 704 N N . GLY A 1 91 ? -3.572 -26.422 -5.438 1 95 91 GLY A N 1
ATOM 705 C CA . GLY A 1 91 ? -3.664 -27.188 -6.672 1 95 91 GLY A CA 1
ATOM 706 C C . GLY A 1 91 ? -5.082 -27.281 -7.203 1 95 91 GLY A C 1
ATOM 707 O O . GLY A 1 91 ? -5.328 -27.984 -8.195 1 95 91 GLY A O 1
ATOM 708 N N . ASN A 1 92 ? -6.031 -26.656 -6.605 1 96.44 92 ASN A N 1
ATOM 709 C CA . ASN A 1 92 ? -7.41 -26.703 -7.082 1 96.44 92 ASN A CA 1
ATOM 710 C C . ASN A 1 92 ? -7.707 -25.562 -8.055 1 96.44 92 ASN A C 1
ATOM 712 O O . ASN A 1 92 ? -8.227 -24.516 -7.656 1 96.44 92 ASN A O 1
ATOM 716 N N . GLU A 1 93 ? -7.535 -25.812 -9.273 1 93.81 93 GLU A N 1
ATOM 717 C CA . GLU A 1 93 ? -7.641 -24.797 -10.312 1 93.81 93 GLU A CA 1
ATOM 718 C C . GLU A 1 93 ? -9.086 -24.359 -10.516 1 93.81 93 GLU A C 1
ATOM 720 O O . GLU A 1 93 ? -9.344 -23.312 -11.117 1 93.81 93 GLU A O 1
ATOM 725 N N . ALA A 1 94 ? -9.961 -25.156 -10.031 1 96.44 94 ALA A N 1
ATOM 726 C CA . ALA A 1 94 ? -11.375 -24.812 -10.172 1 96.44 94 ALA A CA 1
ATOM 727 C C . ALA A 1 94 ? -11.695 -23.516 -9.438 1 96.44 94 ALA A C 1
ATOM 729 O O . ALA A 1 94 ? -12.719 -22.875 -9.703 1 96.44 94 ALA A O 1
ATOM 730 N N . PHE A 1 95 ? -10.828 -23.062 -8.57 1 96.88 95 PHE A N 1
ATOM 731 C CA . PHE A 1 95 ? -11.086 -21.891 -7.742 1 96.88 95 PHE A CA 1
ATOM 732 C C . PHE A 1 95 ? -10.43 -20.641 -8.336 1 96.88 95 PHE A C 1
ATOM 734 O O . PHE A 1 95 ? -10.5 -19.562 -7.758 1 96.88 95 PHE A O 1
ATOM 741 N N . VAL A 1 96 ? -9.805 -20.703 -9.469 1 96 96 VAL A N 1
ATOM 742 C CA . VAL A 1 96 ? -9.172 -19.562 -10.125 1 96 96 VAL A CA 1
ATOM 743 C C . VAL A 1 96 ? -10.211 -18.469 -10.375 1 96 96 VAL A C 1
ATOM 745 O O . VAL A 1 96 ? -9.977 -17.297 -10.062 1 96 96 VAL A O 1
ATOM 748 N N . PRO A 1 97 ? -11.422 -18.812 -10.852 1 96.25 97 PRO A N 1
ATOM 749 C CA . PRO A 1 97 ? -12.422 -17.75 -11.055 1 96.25 97 PRO A CA 1
ATOM 750 C C . PRO A 1 97 ? -12.828 -17.062 -9.75 1 96.25 97 PRO A C 1
ATOM 752 O O . PRO A 1 97 ? -13.094 -15.867 -9.734 1 96.25 97 PRO A O 1
ATOM 755 N N . VAL A 1 98 ? -12.938 -17.781 -8.68 1 97.38 98 VAL A N 1
ATOM 756 C CA . VAL A 1 98 ? -13.266 -17.203 -7.379 1 97.38 98 VAL A CA 1
ATOM 757 C C . VAL A 1 98 ? -12.195 -16.203 -6.965 1 97.38 98 VAL A C 1
ATOM 759 O O . VAL A 1 98 ? -12.516 -15.102 -6.504 1 97.38 98 VAL A O 1
ATOM 762 N N . THR A 1 99 ? -10.945 -16.594 -7.113 1 97.44 99 THR A N 1
ATOM 763 C CA . THR A 1 99 ? -9.828 -15.703 -6.812 1 97.44 99 THR A CA 1
ATOM 764 C C . THR A 1 99 ? -9.898 -14.438 -7.656 1 97.44 99 THR A C 1
ATOM 766 O O . THR A 1 99 ? -9.734 -13.328 -7.137 1 97.44 99 THR A O 1
ATOM 769 N N . ALA A 1 100 ? -10.234 -14.633 -8.945 1 96.81 100 ALA A N 1
ATOM 770 C CA . ALA A 1 100 ? -10.305 -13.516 -9.875 1 96.81 100 ALA A CA 1
ATOM 771 C C . ALA A 1 100 ? -11.43 -12.555 -9.5 1 96.81 100 ALA A C 1
ATOM 773 O O . ALA A 1 100 ? -11.258 -11.336 -9.523 1 96.81 100 ALA A O 1
ATOM 774 N N . ILE A 1 101 ? -12.555 -13.07 -9.18 1 97.81 101 ILE A N 1
ATOM 775 C CA . ILE A 1 101 ? -13.711 -12.258 -8.805 1 97.81 101 ILE A CA 1
ATOM 776 C C . ILE A 1 101 ? -13.367 -11.43 -7.562 1 97.81 101 ILE A C 1
ATOM 778 O O . ILE A 1 101 ? -13.602 -10.219 -7.535 1 97.81 101 ILE A O 1
ATOM 782 N N . GLY A 1 102 ? -12.836 -12.055 -6.539 1 98.38 102 GLY A N 1
ATOM 783 C CA . GLY A 1 102 ? -12.422 -11.336 -5.348 1 98.38 102 GLY A CA 1
ATOM 784 C C . GLY A 1 102 ? -11.414 -10.234 -5.637 1 98.38 102 GLY A C 1
ATOM 785 O O . GLY A 1 102 ? -11.547 -9.117 -5.137 1 98.38 102 GLY A O 1
ATOM 786 N N . GLY A 1 103 ? -10.398 -10.625 -6.457 1 98.19 103 GLY A N 1
ATOM 787 C CA . GLY A 1 103 ? -9.391 -9.648 -6.84 1 98.19 103 GLY A CA 1
ATOM 788 C C . GLY A 1 103 ? -9.969 -8.453 -7.57 1 98.19 103 GLY A C 1
ATOM 789 O O . GLY A 1 103 ? -9.57 -7.312 -7.32 1 98.19 103 GLY A O 1
ATOM 790 N N . VAL A 1 104 ? -10.875 -8.656 -8.461 1 98.38 104 VAL A N 1
ATOM 791 C CA . VAL A 1 104 ? -11.492 -7.582 -9.227 1 98.38 104 VAL A CA 1
ATOM 792 C C . VAL A 1 104 ? -12.297 -6.672 -8.297 1 98.38 104 VAL A C 1
ATOM 794 O O . VAL A 1 104 ? -12.25 -5.445 -8.43 1 98.38 104 VAL A O 1
ATOM 797 N N . LEU A 1 105 ? -13.039 -7.227 -7.395 1 98.56 105 LEU A N 1
ATOM 798 C CA . LEU A 1 105 ? -13.781 -6.43 -6.426 1 98.56 105 LEU A CA 1
ATOM 799 C C . LEU A 1 105 ? -12.852 -5.523 -5.633 1 98.56 105 LEU A C 1
ATOM 801 O O . LEU A 1 105 ? -13.148 -4.344 -5.434 1 98.56 105 LEU A O 1
ATOM 805 N N . VAL A 1 106 ? -11.742 -6.074 -5.195 1 98.62 106 VAL A N 1
ATOM 806 C CA . VAL A 1 106 ? -10.773 -5.301 -4.422 1 98.62 106 VAL A CA 1
ATOM 807 C C . VAL A 1 106 ? -10.211 -4.172 -5.277 1 98.62 106 VAL A C 1
ATOM 809 O O . VAL A 1 106 ? -10.125 -3.027 -4.828 1 98.62 106 VAL A O 1
ATOM 812 N N . VAL A 1 107 ? -9.859 -4.449 -6.516 1 98.62 107 VAL A N 1
ATOM 813 C CA . VAL A 1 107 ? -9.258 -3.457 -7.402 1 98.62 107 VAL A CA 1
ATOM 814 C C . VAL A 1 107 ? -10.25 -2.316 -7.641 1 98.62 107 VAL A C 1
ATOM 816 O O . VAL A 1 107 ? -9.875 -1.142 -7.578 1 98.62 107 VAL A O 1
ATOM 819 N N . ILE A 1 108 ? -11.492 -2.588 -7.906 1 98.62 108 ILE A N 1
ATOM 820 C CA . ILE A 1 108 ? -12.508 -1.562 -8.086 1 98.62 108 ILE A CA 1
ATOM 821 C C . ILE A 1 108 ? -12.641 -0.735 -6.812 1 98.62 108 ILE A C 1
ATOM 823 O O . ILE A 1 108 ? -12.734 0.494 -6.867 1 98.62 108 ILE A O 1
ATOM 827 N N . GLY A 1 109 ? -12.711 -1.399 -5.695 1 98.75 109 GLY A N 1
ATOM 828 C CA . GLY A 1 109 ? -12.758 -0.694 -4.426 1 98.75 109 GLY A CA 1
ATOM 829 C C . GLY A 1 109 ? -11.602 0.274 -4.242 1 98.75 109 GLY A C 1
ATOM 830 O O . GLY A 1 109 ? -11.805 1.416 -3.824 1 98.75 109 GLY A O 1
ATOM 831 N N . VAL A 1 110 ? -10.398 -0.152 -4.559 1 98.69 110 VAL A N 1
ATOM 832 C CA . VAL A 1 110 ? -9.203 0.665 -4.402 1 98.69 110 VAL A CA 1
ATOM 833 C C . VAL A 1 110 ? -9.25 1.849 -5.363 1 98.69 110 VAL A C 1
ATOM 835 O O . VAL A 1 110 ? -8.836 2.959 -5.02 1 98.69 110 VAL A O 1
ATOM 838 N N . ILE A 1 111 ? -9.742 1.672 -6.555 1 98.75 111 ILE A N 1
ATOM 839 C CA . ILE A 1 111 ? -9.875 2.76 -7.516 1 98.75 111 ILE A CA 1
ATOM 840 C C . ILE A 1 111 ? -10.844 3.809 -6.973 1 98.75 111 ILE A C 1
ATOM 842 O O . ILE A 1 111 ? -10.57 5.008 -7.039 1 98.75 111 ILE A O 1
ATOM 846 N N . LEU A 1 112 ? -11.938 3.383 -6.441 1 98.69 112 LEU A N 1
ATOM 847 C CA . LEU A 1 112 ? -12.914 4.305 -5.859 1 98.69 112 LEU A CA 1
ATOM 848 C C . LEU A 1 112 ? -12.32 5.023 -4.652 1 98.69 112 LEU A C 1
ATOM 850 O O . LEU A 1 112 ? -12.586 6.211 -4.441 1 98.69 112 LEU A O 1
ATOM 854 N N . PHE A 1 113 ? -11.562 4.27 -3.848 1 98.75 113 PHE A N 1
ATOM 855 C CA . PHE A 1 113 ? -10.852 4.875 -2.729 1 98.75 113 PHE A CA 1
ATOM 856 C C . PHE A 1 113 ? -9.906 5.969 -3.217 1 98.75 113 PHE A C 1
ATOM 858 O O . PHE A 1 113 ? -9.875 7.062 -2.65 1 98.75 113 PHE A O 1
ATOM 865 N N . ALA A 1 114 ? -9.195 5.68 -4.266 1 98.75 114 ALA A N 1
ATOM 866 C CA . ALA A 1 114 ? -8.25 6.648 -4.812 1 98.75 114 ALA A CA 1
ATOM 867 C C . ALA A 1 114 ? -8.969 7.887 -5.332 1 98.75 114 ALA A C 1
ATOM 869 O O . ALA A 1 114 ? -8.539 9.016 -5.078 1 98.75 114 ALA A O 1
ATOM 870 N N . ILE A 1 115 ? -10.016 7.711 -6.074 1 98.44 115 ILE A N 1
ATOM 871 C CA . ILE A 1 115 ? -10.82 8.828 -6.559 1 98.44 115 ILE A CA 1
ATOM 872 C C . ILE A 1 115 ? -11.305 9.664 -5.379 1 98.44 115 ILE A C 1
ATOM 874 O O . ILE A 1 115 ? -11.227 10.891 -5.414 1 98.44 115 ILE A O 1
ATOM 878 N N . ASN A 1 116 ? -11.781 9.016 -4.359 1 98.25 116 ASN A N 1
ATOM 879 C CA . ASN A 1 116 ? -12.281 9.688 -3.168 1 98.25 116 ASN A CA 1
ATOM 880 C C . ASN A 1 116 ? -11.195 10.531 -2.5 1 98.25 116 ASN A C 1
ATOM 882 O O . ASN A 1 116 ? -11.43 11.68 -2.131 1 98.25 116 ASN A O 1
ATOM 886 N N . VAL A 1 117 ? -10.055 9.969 -2.33 1 98.19 117 VAL A N 1
ATOM 887 C CA . VAL A 1 117 ? -8.945 10.664 -1.687 1 98.19 117 VAL A CA 1
ATOM 888 C C . VAL A 1 117 ? -8.523 11.867 -2.535 1 98.19 117 VAL A C 1
ATOM 890 O O . VAL A 1 117 ? -8.344 12.969 -2.014 1 98.19 117 VAL A O 1
ATOM 893 N N . LEU A 1 118 ? -8.398 11.672 -3.811 1 97.81 118 LEU A N 1
ATOM 894 C CA . LEU A 1 118 ? -7.961 12.742 -4.699 1 97.81 118 LEU A CA 1
ATOM 895 C C . LEU A 1 118 ? -8.961 13.891 -4.707 1 97.81 118 LEU A C 1
ATOM 897 O O . LEU A 1 118 ? -8.578 15.055 -4.836 1 97.81 118 LEU A O 1
ATOM 901 N N . LYS A 1 119 ? -10.219 13.602 -4.508 1 96.88 119 LYS A N 1
ATOM 902 C CA . LYS A 1 119 ? -11.266 14.609 -4.598 1 96.88 119 LYS A CA 1
ATOM 903 C C . LYS A 1 119 ? -11.539 15.242 -3.238 1 96.88 119 LYS A C 1
ATOM 905 O O . LYS A 1 119 ? -11.859 16.438 -3.152 1 96.88 119 LYS A O 1
ATOM 910 N N . ASN A 1 120 ? -11.383 14.477 -2.176 1 96.06 120 ASN A N 1
ATOM 911 C CA . ASN A 1 120 ? -12.008 14.93 -0.938 1 96.06 120 ASN A CA 1
ATOM 912 C C . ASN A 1 120 ? -10.977 15.117 0.175 1 96.06 120 ASN A C 1
ATOM 914 O O . ASN A 1 120 ? -11.312 15.602 1.259 1 96.06 120 ASN A O 1
ATOM 918 N N . VAL A 1 121 ? -9.805 14.633 -0.004 1 94.94 121 VAL A N 1
ATOM 919 C CA . VAL A 1 121 ? -8.75 14.914 0.962 1 94.94 121 VAL A CA 1
ATOM 920 C C . VAL A 1 121 ? -8.094 16.25 0.636 1 94.94 121 VAL A C 1
ATOM 922 O O . VAL A 1 121 ? -7.492 16.406 -0.427 1 94.94 121 VAL A O 1
ATOM 925 N N . ARG A 1 122 ? -8.336 17.203 1.5 1 90.5 122 ARG A N 1
ATOM 926 C CA . ARG A 1 122 ? -7.816 18.562 1.295 1 90.5 122 ARG A CA 1
ATOM 927 C C . ARG A 1 122 ? -7.211 19.109 2.58 1 90.5 122 ARG A C 1
ATOM 929 O O . ARG A 1 122 ? -7.609 18.719 3.68 1 90.5 122 ARG A O 1
ATOM 936 N N . ALA A 1 123 ? -6.113 19.922 2.309 1 75.75 123 ALA A N 1
ATOM 937 C CA . ALA A 1 123 ? -5.477 20.578 3.449 1 75.75 123 ALA A CA 1
ATOM 938 C C . ALA A 1 123 ? -6.438 21.531 4.137 1 75.75 123 ALA A C 1
ATOM 940 O O . ALA A 1 123 ? -7.309 22.125 3.486 1 75.75 123 ALA A O 1
ATOM 941 N N . SER A 1 124 ? -6.656 21.359 5.465 1 60.75 124 SER A N 1
ATOM 942 C CA . SER A 1 124 ? -7.461 22.375 6.145 1 60.75 124 SER A CA 1
ATOM 943 C C . SER A 1 124 ? -6.938 23.766 5.863 1 60.75 124 SER A C 1
ATOM 945 O O . SER A 1 124 ? -5.73 23.969 5.734 1 60.75 124 SER A O 1
ATOM 947 N N . SER A 1 125 ? -7.738 24.609 5.105 1 46.31 125 SER A N 1
ATOM 948 C CA . SER A 1 125 ? -7.473 26.047 5.012 1 46.31 125 SER A CA 1
ATOM 949 C C . SER A 1 125 ? -7.059 26.625 6.363 1 46.31 125 SER A C 1
ATOM 951 O O . SER A 1 125 ? -7.488 26.141 7.406 1 46.31 125 SER A O 1
ATOM 953 N N . MET B 1 1 ? -0.501 23.297 -1.577 1 60.56 1 MET B N 1
ATOM 954 C CA . MET B 1 1 ? -0.939 22.078 -0.889 1 60.56 1 MET B CA 1
ATOM 955 C C . MET B 1 1 ? 0.082 21.656 0.159 1 60.56 1 MET B C 1
ATOM 957 O O . MET B 1 1 ? 1.288 21.703 -0.087 1 60.56 1 MET B O 1
ATOM 961 N N . LYS B 1 2 ? -0.39 21.359 1.398 1 88.56 2 LYS B N 1
ATOM 962 C CA . LYS B 1 2 ? 0.529 20.953 2.455 1 88.56 2 LYS B CA 1
ATOM 963 C C . LYS B 1 2 ? 1.206 19.625 2.107 1 88.56 2 LYS B C 1
ATOM 965 O O . LYS B 1 2 ? 0.596 18.75 1.483 1 88.56 2 LYS B O 1
ATOM 970 N N . MET B 1 3 ? 2.449 19.594 2.328 1 94.62 3 MET B N 1
ATOM 971 C CA . MET B 1 3 ? 3.316 18.453 2.006 1 94.62 3 MET B CA 1
ATOM 972 C C . MET B 1 3 ? 2.637 17.141 2.348 1 94.62 3 MET B C 1
ATOM 974 O O . MET B 1 3 ? 2.67 16.188 1.557 1 94.62 3 MET B O 1
ATOM 978 N N . GLY B 1 4 ? 1.976 17.047 3.406 1 96.12 4 GLY B N 1
ATOM 979 C CA . GLY B 1 4 ? 1.315 15.828 3.844 1 96.12 4 GLY B CA 1
ATOM 980 C C . GLY B 1 4 ? 0.224 15.367 2.896 1 96.12 4 GLY B C 1
ATOM 981 O O . GLY B 1 4 ? 0.193 14.203 2.496 1 96.12 4 GLY B O 1
ATOM 982 N N . VAL B 1 5 ? -0.593 16.234 2.521 1 96.88 5 VAL B N 1
ATOM 983 C CA . VAL B 1 5 ? -1.719 15.922 1.648 1 96.88 5 VAL B CA 1
ATOM 984 C C . VAL B 1 5 ? -1.207 15.547 0.26 1 96.88 5 VAL B C 1
ATOM 986 O O . VAL B 1 5 ? -1.73 14.625 -0.375 1 96.88 5 VAL B O 1
ATOM 989 N N . LYS B 1 6 ? -0.209 16.25 -0.168 1 97.31 6 LYS B N 1
ATOM 990 C CA . LYS B 1 6 ? 0.383 15.93 -1.464 1 97.31 6 LYS B CA 1
ATOM 991 C C . LYS B 1 6 ? 0.904 14.5 -1.493 1 97.31 6 LYS B C 1
ATOM 993 O O . LYS B 1 6 ? 0.67 13.766 -2.457 1 97.31 6 LYS B O 1
ATOM 998 N N . LEU B 1 7 ? 1.57 14.109 -0.484 1 98.44 7 LEU B N 1
ATOM 999 C CA . LEU B 1 7 ? 2.131 12.766 -0.409 1 98.44 7 LEU B CA 1
ATOM 1000 C C . LEU B 1 7 ? 1.023 11.719 -0.339 1 98.44 7 LEU B C 1
ATOM 1002 O O . LEU B 1 7 ? 1.126 10.656 -0.959 1 98.44 7 LEU B O 1
ATOM 1006 N N . ILE B 1 8 ? 0.013 11.992 0.374 1 98.38 8 ILE B N 1
ATOM 1007 C CA . ILE B 1 8 ? -1.111 11.062 0.466 1 98.38 8 ILE B CA 1
ATOM 1008 C C . ILE B 1 8 ? -1.752 10.891 -0.909 1 98.38 8 ILE B C 1
ATOM 1010 O O . ILE B 1 8 ? -2.045 9.766 -1.328 1 98.38 8 ILE B O 1
ATOM 1014 N N . LYS B 1 9 ? -1.925 11.93 -1.647 1 98.44 9 LYS B N 1
ATOM 1015 C CA . LYS B 1 9 ? -2.549 11.867 -2.965 1 98.44 9 LYS B CA 1
ATOM 1016 C C . LYS B 1 9 ? -1.662 11.125 -3.959 1 98.44 9 LYS B C 1
ATOM 1018 O O . LYS B 1 9 ? -2.15 10.32 -4.758 1 98.44 9 LYS B O 1
ATOM 1023 N N . ILE B 1 10 ? -0.413 11.367 -3.914 1 98.62 10 ILE B N 1
ATOM 1024 C CA . ILE B 1 10 ? 0.516 10.633 -4.766 1 98.62 10 ILE B CA 1
ATOM 1025 C C . ILE B 1 10 ? 0.457 9.141 -4.43 1 98.62 10 ILE B C 1
ATOM 1027 O O . ILE B 1 10 ? 0.441 8.297 -5.328 1 98.62 10 ILE B O 1
ATOM 1031 N N . SER B 1 11 ? 0.427 8.797 -3.201 1 98.81 11 SER B N 1
ATOM 1032 C CA . SER B 1 11 ? 0.518 7.418 -2.732 1 98.81 11 SER B CA 1
ATOM 1033 C C . SER B 1 11 ? -0.676 6.594 -3.201 1 98.81 11 SER B C 1
ATOM 1035 O O . SER B 1 11 ? -0.542 5.398 -3.48 1 98.81 11 SER B O 1
ATOM 1037 N N . VAL B 1 12 ? -1.861 7.168 -3.293 1 98.56 12 VAL B N 1
ATOM 1038 C CA . VAL B 1 12 ? -3.031 6.395 -3.693 1 98.56 12 VAL B CA 1
ATOM 1039 C C . VAL B 1 12 ? -2.934 6.039 -5.176 1 98.56 12 VAL B C 1
ATOM 1041 O O . VAL B 1 12 ? -3.494 5.031 -5.617 1 98.56 12 VAL B O 1
ATOM 1044 N N . VAL B 1 13 ? -2.293 6.836 -5.957 1 98.69 13 VAL B N 1
ATOM 1045 C CA . VAL B 1 13 ? -2.043 6.5 -7.352 1 98.69 13 VAL B CA 1
ATOM 1046 C C . VAL B 1 13 ? -1.153 5.262 -7.438 1 98.69 13 VAL B C 1
ATOM 1048 O O . VAL B 1 13 ? -1.426 4.344 -8.211 1 98.69 13 VAL B O 1
ATOM 1051 N N . TYR B 1 14 ? -0.146 5.215 -6.641 1 98.81 14 TYR B N 1
ATOM 1052 C CA . TYR B 1 14 ? 0.703 4.031 -6.578 1 98.81 14 TYR B CA 1
ATOM 1053 C C . TYR B 1 14 ? -0.099 2.807 -6.148 1 98.81 14 TYR B C 1
ATOM 1055 O O . TYR B 1 14 ? 0.126 1.703 -6.648 1 98.81 14 TYR B O 1
ATOM 1063 N N . PHE B 1 15 ? -0.997 3.051 -5.223 1 98.75 15 PHE B N 1
ATOM 1064 C CA . PHE B 1 15 ? -1.828 1.947 -4.754 1 98.75 15 PHE B CA 1
ATOM 1065 C C . PHE B 1 15 ? -2.607 1.33 -5.91 1 98.75 15 PHE B C 1
ATOM 1067 O O . PHE B 1 15 ? -2.605 0.11 -6.082 1 98.75 15 PHE B O 1
ATOM 1074 N N . VAL B 1 16 ? -3.217 2.121 -6.699 1 98.75 16 VAL B N 1
ATOM 1075 C CA . VAL B 1 16 ? -3.99 1.666 -7.848 1 98.75 16 VAL B CA 1
A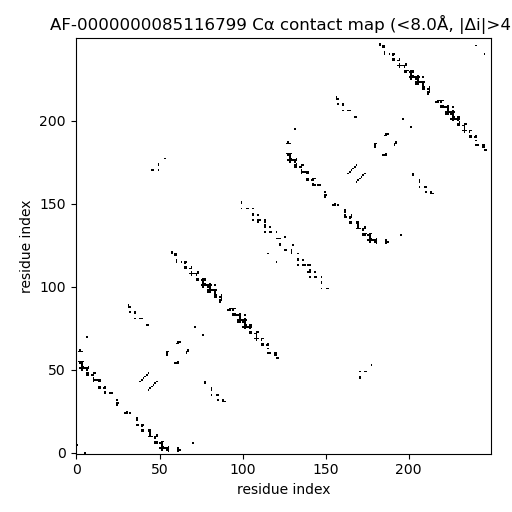TOM 1076 C C . VAL B 1 16 ? -3.082 0.917 -8.82 1 98.75 16 VAL B C 1
ATOM 1078 O O . VAL B 1 16 ? -3.42 -0.177 -9.281 1 98.75 16 VAL B O 1
ATOM 1081 N N . ILE B 1 17 ? -1.952 1.468 -9.07 1 98.69 17 ILE B N 1
ATOM 1082 C CA . ILE B 1 17 ? -1.011 0.823 -9.984 1 98.69 17 ILE B CA 1
ATOM 1083 C C . ILE B 1 17 ? -0.606 -0.54 -9.422 1 98.69 17 ILE B C 1
ATOM 1085 O O . ILE B 1 17 ? -0.592 -1.536 -10.148 1 98.69 17 ILE B O 1
ATOM 1089 N N . GLY B 1 18 ? -0.292 -0.562 -8.156 1 98.38 18 GLY B N 1
ATOM 1090 C CA . GLY B 1 18 ? 0.146 -1.792 -7.516 1 98.38 18 GLY B CA 1
ATOM 1091 C C . GLY B 1 18 ? -0.894 -2.896 -7.57 1 98.38 18 GLY B C 1
ATOM 1092 O O . GLY B 1 18 ? -0.583 -4.031 -7.934 1 98.38 18 GLY B O 1
ATOM 1093 N N . VAL B 1 19 ? -2.121 -2.523 -7.223 1 97.75 19 VAL B N 1
ATOM 1094 C CA . VAL B 1 19 ? -3.148 -3.559 -7.18 1 97.75 19 VAL B CA 1
ATOM 1095 C C . VAL B 1 19 ? -3.504 -3.998 -8.594 1 97.75 19 VAL B C 1
ATOM 1097 O O . VAL B 1 19 ? -3.824 -5.168 -8.828 1 97.75 19 VAL B O 1
ATOM 1100 N N . CYS B 1 20 ? -3.496 -3.125 -9.57 1 98.25 20 CYS B N 1
ATOM 1101 C CA . CYS B 1 20 ? -3.738 -3.496 -10.953 1 98.25 20 CYS B CA 1
ATOM 1102 C C . CYS B 1 20 ? -2.648 -4.43 -11.469 1 98.25 20 CYS B C 1
ATOM 1104 O O . CYS B 1 20 ? -2.934 -5.387 -12.188 1 98.25 20 CYS B O 1
ATOM 1106 N N . MET B 1 21 ? -1.427 -4.129 -11.102 1 97.69 21 MET B N 1
ATOM 1107 C CA . MET B 1 21 ? -0.331 -5.023 -11.469 1 97.69 21 MET B CA 1
ATOM 1108 C C . MET B 1 21 ? -0.532 -6.406 -10.852 1 97.69 21 MET B C 1
ATOM 1110 O O . MET B 1 21 ? -0.308 -7.422 -11.516 1 97.69 21 MET B O 1
ATOM 1114 N N . GLY B 1 22 ? -0.931 -6.434 -9.586 1 96.75 22 GLY B N 1
ATOM 1115 C CA . GLY B 1 22 ? -1.22 -7.703 -8.945 1 96.75 22 GLY B CA 1
ATOM 1116 C C . GLY B 1 22 ? -2.299 -8.5 -9.648 1 96.75 22 GLY B C 1
ATOM 1117 O O . GLY B 1 22 ? -2.141 -9.703 -9.883 1 96.75 22 GLY B O 1
ATOM 1118 N N . LEU B 1 23 ? -3.35 -7.836 -9.977 1 96.5 23 LEU B N 1
ATOM 1119 C CA . LEU B 1 23 ? -4.441 -8.477 -10.703 1 96.5 23 LEU B CA 1
ATOM 1120 C C . LEU B 1 23 ? -3.967 -8.984 -12.062 1 96.5 23 LEU B C 1
ATOM 1122 O O . LEU B 1 23 ? -4.316 -10.094 -12.469 1 96.5 23 LEU B O 1
ATOM 1126 N N . GLY B 1 24 ? -3.207 -8.172 -12.75 1 96 24 GLY B N 1
ATOM 1127 C CA . GLY B 1 24 ? -2.66 -8.586 -14.031 1 96 24 GLY B CA 1
ATOM 1128 C C . GLY B 1 24 ? -1.795 -9.828 -13.938 1 96 24 GLY B C 1
ATOM 1129 O O . GLY B 1 24 ? -1.913 -10.734 -14.766 1 96 24 GLY B O 1
ATOM 1130 N N . MET B 1 25 ? -0.895 -9.867 -13 1 95.56 25 MET B N 1
ATOM 1131 C CA . MET B 1 25 ? -0.037 -11.023 -12.797 1 95.56 25 MET B CA 1
ATOM 1132 C C . MET B 1 25 ? -0.868 -12.273 -12.492 1 95.56 25 MET B C 1
ATOM 1134 O O . MET B 1 25 ? -0.56 -13.359 -12.984 1 95.56 25 MET B O 1
ATOM 1138 N N . SER B 1 26 ? -1.868 -12.078 -11.703 1 92.75 26 SER B N 1
ATOM 1139 C CA . SER B 1 26 ? -2.75 -13.188 -11.375 1 92.75 26 SER B CA 1
ATOM 1140 C C . SER B 1 26 ? -3.479 -13.703 -12.617 1 92.75 26 SER B C 1
ATOM 1142 O O . SER B 1 26 ? -3.562 -14.914 -12.836 1 92.75 26 SER B O 1
ATOM 1144 N N . MET B 1 27 ? -3.949 -12.875 -13.477 1 92.62 27 MET B N 1
ATOM 1145 C CA . MET B 1 27 ? -4.723 -13.227 -14.656 1 92.62 27 MET B CA 1
ATOM 1146 C C . MET B 1 27 ? -3.846 -13.922 -15.695 1 92.62 27 MET B C 1
ATOM 1148 O O . MET B 1 27 ? -4.312 -14.797 -16.422 1 92.62 27 MET B O 1
ATOM 1152 N N . THR B 1 28 ? -2.633 -13.57 -15.766 1 93.19 28 THR B N 1
ATOM 1153 C CA . THR B 1 28 ? -1.738 -14.117 -16.781 1 93.19 28 THR B CA 1
ATOM 1154 C C . THR B 1 28 ? -0.896 -15.25 -16.203 1 93.19 28 THR B C 1
ATOM 1156 O O . THR B 1 28 ? -0.158 -15.922 -16.922 1 93.19 28 THR B O 1
ATOM 1159 N N . HIS B 1 29 ? -1.02 -15.453 -14.977 1 91.75 29 HIS B N 1
ATOM 1160 C CA . HIS B 1 29 ? -0.245 -16.469 -14.266 1 91.75 29 HIS B CA 1
ATOM 1161 C C . HIS B 1 29 ? 1.25 -16.297 -14.516 1 91.75 29 HIS B C 1
ATOM 1163 O O . HIS B 1 29 ? 1.97 -17.266 -14.703 1 91.75 29 HIS B O 1
ATOM 1169 N N . SER B 1 30 ? 1.682 -15.07 -14.734 1 93.88 30 SER B N 1
ATOM 1170 C CA . SER B 1 30 ? 3.084 -14.68 -14.828 1 93.88 30 SER B CA 1
ATOM 1171 C C . SER B 1 30 ? 3.475 -13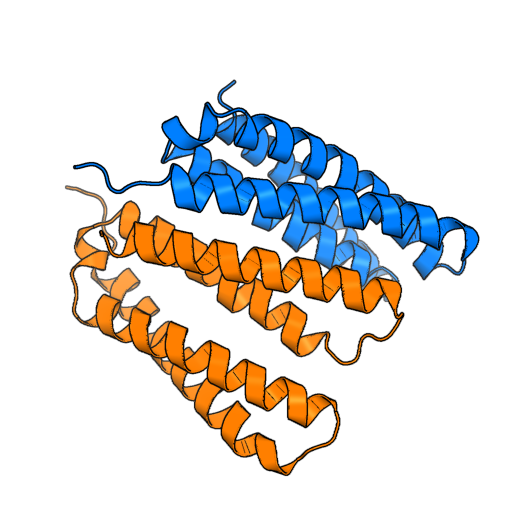.75 -13.688 1 93.88 30 SER B C 1
ATOM 1173 O O . SER B 1 30 ? 2.945 -12.641 -13.57 1 93.88 30 SER B O 1
ATOM 1175 N N . PHE B 1 31 ? 4.441 -14.188 -12.891 1 94.62 31 PHE B N 1
ATOM 1176 C CA . PHE B 1 31 ? 4.73 -13.469 -11.664 1 94.62 31 PHE B CA 1
ATOM 1177 C C . PHE B 1 31 ? 6.137 -12.883 -11.695 1 94.62 31 PHE B C 1
ATOM 1179 O O . PHE B 1 31 ? 6.727 -12.617 -10.648 1 94.62 31 PHE B O 1
ATOM 1186 N N . ALA B 1 32 ? 6.719 -12.68 -12.914 1 95.38 32 ALA B N 1
ATOM 1187 C CA . ALA B 1 32 ? 8.047 -12.109 -13.102 1 95.38 32 ALA B CA 1
ATOM 1188 C C . ALA B 1 32 ? 8.133 -10.703 -12.508 1 95.38 32 ALA B C 1
ATOM 1190 O O . ALA B 1 32 ? 9.188 -10.289 -12.008 1 95.38 32 ALA B O 1
ATOM 1191 N N . LEU B 1 33 ? 7.055 -10.023 -12.422 1 97.38 33 LEU B N 1
ATOM 1192 C CA . LEU B 1 33 ? 7.031 -8.625 -12 1 97.38 33 LEU B CA 1
ATOM 1193 C C . LEU B 1 33 ? 6.773 -8.516 -10.5 1 97.38 33 LEU B C 1
ATOM 1195 O O . LEU B 1 33 ? 6.547 -7.418 -9.992 1 97.38 33 LEU B O 1
ATOM 1199 N N . THR B 1 34 ? 6.855 -9.586 -9.742 1 96.94 34 THR B N 1
ATOM 1200 C CA . THR B 1 34 ? 6.598 -9.586 -8.305 1 96.94 34 THR B CA 1
ATOM 1201 C C . THR B 1 34 ? 7.473 -8.562 -7.594 1 96.94 34 THR B C 1
ATOM 1203 O O . THR B 1 34 ? 6.984 -7.789 -6.766 1 96.94 34 THR B O 1
ATOM 1206 N N . PRO B 1 35 ? 8.75 -8.469 -7.926 1 96.94 35 PRO B N 1
ATOM 1207 C CA . PRO B 1 35 ? 9.547 -7.465 -7.211 1 96.94 35 PRO B CA 1
ATOM 1208 C C . PRO B 1 35 ? 9.086 -6.039 -7.48 1 96.94 35 PRO B C 1
ATOM 1210 O O . PRO B 1 35 ? 9.125 -5.191 -6.586 1 96.94 35 PRO B O 1
ATOM 1213 N N . VAL B 1 36 ? 8.688 -5.699 -8.68 1 97.88 36 VAL B N 1
ATOM 1214 C CA . VAL B 1 36 ? 8.18 -4.379 -9.023 1 97.88 36 VAL B CA 1
ATOM 1215 C C . VAL B 1 36 ? 6.871 -4.121 -8.273 1 97.88 36 VAL B C 1
ATOM 1217 O O . VAL B 1 36 ? 6.695 -3.061 -7.672 1 97.88 36 VAL B O 1
ATOM 1220 N N . HIS B 1 37 ? 5.977 -5.117 -8.305 1 98.12 37 HIS B N 1
ATOM 1221 C CA . HIS B 1 37 ? 4.684 -5.055 -7.633 1 98.12 37 HIS B CA 1
ATOM 1222 C C . HIS B 1 37 ? 4.844 -4.781 -6.141 1 98.12 37 HIS B C 1
ATOM 1224 O O . HIS B 1 37 ? 4.199 -3.885 -5.598 1 98.12 37 HIS B O 1
ATOM 1230 N N . VAL B 1 38 ? 5.762 -5.453 -5.52 1 96.88 38 VAL B N 1
ATOM 1231 C CA . VAL B 1 38 ? 5.938 -5.344 -4.078 1 96.88 38 VAL B CA 1
ATOM 1232 C C . VAL B 1 38 ? 6.52 -3.977 -3.727 1 96.88 38 VAL B C 1
ATOM 1234 O O . VAL B 1 38 ? 6.09 -3.338 -2.764 1 96.88 38 VAL B O 1
ATOM 1237 N N . HIS B 1 39 ? 7.48 -3.523 -4.469 1 98.12 39 HIS B N 1
ATOM 1238 C CA . HIS B 1 39 ? 8.109 -2.24 -4.176 1 98.12 39 HIS B CA 1
ATOM 1239 C C . HIS B 1 39 ? 7.148 -1.085 -4.418 1 98.12 39 HIS B C 1
ATOM 1241 O O . HIS B 1 39 ? 7.148 -0.102 -3.674 1 98.12 39 HIS B O 1
ATOM 1247 N N . ILE B 1 40 ? 6.34 -1.136 -5.457 1 98.56 40 ILE B N 1
ATOM 1248 C CA . ILE B 1 40 ? 5.355 -0.094 -5.73 1 98.56 40 ILE B CA 1
ATOM 1249 C C . ILE B 1 40 ? 4.371 0.006 -4.566 1 98.56 40 ILE B C 1
ATOM 1251 O O . ILE B 1 40 ? 4 1.106 -4.152 1 98.56 40 ILE B O 1
ATOM 1255 N N . ASN B 1 41 ? 3.922 -1.042 -4.043 1 98.38 41 ASN B N 1
ATOM 1256 C CA . ASN B 1 41 ? 2.963 -1.025 -2.945 1 98.38 41 ASN B CA 1
ATOM 1257 C C . ASN B 1 41 ? 3.621 -0.599 -1.635 1 98.38 41 ASN B C 1
ATOM 1259 O O . ASN B 1 41 ? 3.049 0.184 -0.875 1 98.38 41 ASN B O 1
ATOM 1263 N N . LEU B 1 42 ? 4.836 -1.062 -1.358 1 97.5 42 LEU B N 1
ATOM 1264 C CA . LEU B 1 42 ? 5.484 -0.761 -0.087 1 97.5 42 LEU B CA 1
ATOM 1265 C C . LEU B 1 42 ? 6.078 0.643 -0.1 1 97.5 42 LEU B C 1
ATOM 1267 O O . LEU B 1 42 ? 5.836 1.434 0.814 1 97.5 42 LEU B O 1
ATOM 1271 N N . LEU B 1 43 ? 6.832 0.917 -1.109 1 98.12 43 LEU B N 1
ATOM 1272 C CA . LEU B 1 43 ? 7.535 2.195 -1.146 1 98.12 43 LEU B CA 1
ATOM 1273 C C . LEU B 1 43 ? 6.648 3.287 -1.73 1 98.12 43 LEU B C 1
ATOM 1275 O O . LEU B 1 43 ? 6.789 4.461 -1.382 1 98.12 43 LEU B O 1
ATOM 1279 N N . GLY B 1 44 ? 5.777 2.941 -2.637 1 98.62 44 GLY B N 1
ATOM 1280 C CA . GLY B 1 44 ? 4.883 3.906 -3.256 1 98.62 44 GLY B CA 1
ATOM 1281 C C . GLY B 1 44 ? 3.637 4.18 -2.434 1 98.62 44 GLY B C 1
ATOM 1282 O O . GLY B 1 44 ? 3.426 5.301 -1.971 1 98.62 44 GLY B O 1
ATOM 1283 N N . TRP B 1 45 ? 2.898 3.166 -2.158 1 98.5 45 TRP B N 1
ATOM 1284 C CA . TRP B 1 45 ? 1.653 3.314 -1.414 1 98.5 45 TRP B CA 1
ATOM 1285 C C . TRP B 1 45 ? 1.923 3.43 0.083 1 98.5 45 TRP B C 1
ATOM 1287 O O . TRP B 1 45 ? 1.698 4.484 0.681 1 98.5 45 TRP B O 1
ATOM 1297 N N . THR B 1 46 ? 2.475 2.475 0.754 1 98.44 46 THR B N 1
ATOM 1298 C CA . THR B 1 46 ? 2.553 2.4 2.209 1 98.44 46 THR B CA 1
ATOM 1299 C C . THR B 1 46 ? 3.482 3.48 2.756 1 98.44 46 THR B C 1
ATOM 1301 O O . THR B 1 46 ? 3.078 4.285 3.598 1 98.44 46 THR B O 1
ATOM 1304 N N . ALA B 1 47 ? 4.676 3.529 2.26 1 98.38 47 ALA B N 1
ATOM 1305 C CA . ALA B 1 47 ? 5.68 4.445 2.797 1 98.38 47 ALA B CA 1
ATOM 1306 C C . ALA B 1 47 ? 5.262 5.898 2.586 1 98.38 47 ALA B C 1
ATOM 1308 O O . ALA B 1 47 ? 5.336 6.715 3.508 1 98.38 47 ALA B O 1
ATOM 1309 N N . LEU B 1 48 ? 4.805 6.219 1.375 1 98.69 48 LEU B N 1
ATOM 1310 C CA . LEU B 1 48 ? 4.457 7.609 1.101 1 98.69 48 LEU B CA 1
ATOM 1311 C C . LEU B 1 48 ? 3.182 8.008 1.836 1 98.69 48 LEU B C 1
ATOM 1313 O O . LEU B 1 48 ? 3.033 9.156 2.256 1 98.69 48 LEU B O 1
ATOM 1317 N N . THR B 1 49 ? 2.238 7.113 1.972 1 98.62 49 THR B N 1
ATOM 1318 C CA . THR B 1 49 ? 1.057 7.414 2.773 1 98.62 49 THR B CA 1
ATOM 1319 C C . THR B 1 49 ? 1.443 7.691 4.223 1 98.62 49 THR B C 1
ATOM 1321 O O . THR B 1 49 ? 0.98 8.664 4.816 1 98.62 49 THR B O 1
ATOM 1324 N N . LEU B 1 50 ? 2.266 6.91 4.805 1 98.31 50 LEU B N 1
ATOM 1325 C CA . LEU B 1 50 ? 2.688 7.082 6.188 1 98.31 50 LEU B CA 1
ATOM 1326 C C . LEU B 1 50 ? 3.451 8.391 6.363 1 98.31 50 LEU B C 1
ATOM 1328 O O . LEU B 1 50 ? 3.227 9.117 7.332 1 98.31 50 LEU B O 1
ATOM 1332 N N . ALA B 1 51 ? 4.34 8.562 5.473 1 98.38 51 ALA B N 1
ATOM 1333 C CA . ALA B 1 51 ? 5.047 9.844 5.523 1 98.38 51 ALA B CA 1
ATOM 1334 C C . ALA B 1 51 ? 4.074 11.016 5.438 1 98.38 51 ALA B C 1
ATOM 1336 O O . ALA B 1 51 ? 4.211 12 6.168 1 98.38 51 ALA B O 1
ATOM 1337 N N . GLY B 1 52 ? 3.119 10.906 4.5 1 97.94 52 GLY B N 1
ATOM 1338 C CA . GLY B 1 52 ? 2.105 11.938 4.371 1 97.94 52 GLY B CA 1
ATOM 1339 C C . GLY B 1 52 ? 1.308 12.156 5.641 1 97.94 52 GLY B C 1
ATOM 1340 O O . GLY B 1 52 ? 1.054 13.297 6.035 1 97.94 52 GLY B O 1
ATOM 1341 N N . ILE B 1 53 ? 0.923 11.148 6.293 1 97.25 53 ILE B N 1
ATOM 1342 C CA . ILE B 1 53 ? 0.167 11.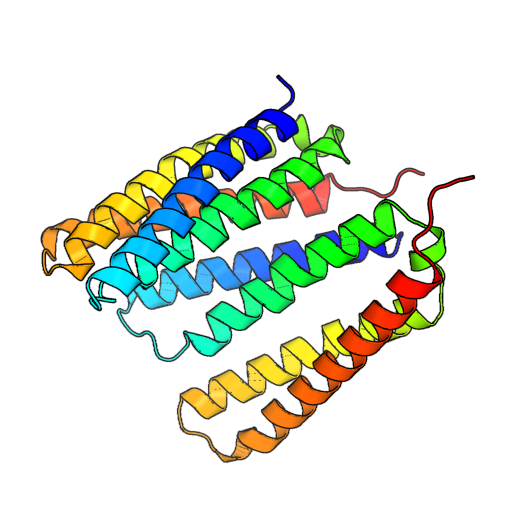219 7.539 1 97.25 53 ILE B CA 1
ATOM 1343 C C . ILE B 1 53 ? 1.02 11.875 8.617 1 97.25 53 ILE B C 1
ATOM 1345 O O . ILE B 1 53 ? 0.542 12.75 9.344 1 97.25 53 ILE B O 1
ATOM 1349 N N . ILE B 1 54 ? 2.209 11.477 8.727 1 96.75 54 ILE B N 1
ATOM 1350 C CA . ILE B 1 54 ? 3.113 12.055 9.719 1 96.75 54 ILE B CA 1
ATOM 1351 C C . ILE B 1 54 ? 3.246 13.562 9.469 1 96.75 54 ILE B C 1
ATOM 1353 O O . ILE B 1 54 ? 3.107 14.359 10.398 1 96.75 54 ILE B O 1
ATOM 1357 N N . TYR B 1 55 ? 3.479 13.969 8.242 1 96.31 55 TYR B N 1
ATOM 1358 C CA . TYR B 1 55 ? 3.656 15.383 7.914 1 96.31 55 TYR B CA 1
ATOM 1359 C C . TYR B 1 55 ? 2.361 16.156 8.125 1 96.31 55 TYR B C 1
ATOM 1361 O O . TYR B 1 55 ? 2.391 17.344 8.438 1 96.31 55 TYR B O 1
ATOM 1369 N N . HIS B 1 56 ? 1.299 15.492 7.957 1 95.31 56 HIS B N 1
ATOM 1370 C CA . HIS B 1 56 ? 0.015 16.125 8.234 1 95.31 56 HIS B CA 1
ATOM 1371 C C . HIS B 1 56 ? -0.187 16.328 9.727 1 95.31 56 HIS B C 1
ATOM 1373 O O . HIS B 1 56 ? -0.664 17.391 10.156 1 95.31 56 HIS B O 1
ATOM 1379 N N . LEU B 1 57 ? 0.22 15.414 10.508 1 94.12 57 LEU B N 1
ATOM 1380 C CA . LEU B 1 57 ? 0.015 15.438 11.945 1 94.12 57 LEU B CA 1
ATOM 1381 C C . LEU B 1 57 ? 1.049 16.328 12.625 1 94.12 57 LEU B C 1
ATOM 1383 O O . LEU B 1 57 ? 0.794 16.875 13.703 1 94.12 57 LEU B O 1
ATOM 1387 N N . PHE B 1 58 ? 2.176 16.422 12.07 1 94.62 58 PHE B N 1
ATOM 1388 C CA . PHE B 1 58 ? 3.273 17.219 12.609 1 94.62 58 PHE B CA 1
ATOM 1389 C C . PHE B 1 58 ? 3.764 18.234 11.578 1 94.62 58 PHE B C 1
ATOM 1391 O O . PHE B 1 58 ? 4.863 18.094 11.039 1 94.62 58 PHE B O 1
ATOM 1398 N N . PRO B 1 59 ? 3.113 19.312 11.438 1 93.69 59 PRO B N 1
ATOM 1399 C CA . PRO B 1 59 ? 3.4 20.266 10.367 1 93.69 59 PRO B CA 1
ATOM 1400 C C . PRO B 1 59 ? 4.801 20.875 10.469 1 93.69 59 PRO B C 1
ATOM 1402 O O . PRO B 1 59 ? 5.379 21.281 9.453 1 93.69 59 PRO B O 1
ATOM 1405 N N . GLN B 1 60 ? 5.359 20.953 11.602 1 93.75 60 GLN B N 1
ATOM 1406 C CA . GLN B 1 60 ? 6.715 21.469 11.758 1 93.75 60 GLN B CA 1
ATOM 1407 C C . GLN B 1 60 ? 7.727 20.578 11.055 1 93.75 60 GLN B C 1
ATOM 1409 O O . GLN B 1 60 ? 8.773 21.047 10.609 1 93.75 60 GLN B O 1
ATOM 1414 N N . ALA B 1 61 ? 7.469 19.328 10.992 1 95.94 61 ALA B N 1
ATOM 1415 C CA . ALA B 1 61 ? 8.336 18.391 10.281 1 95.94 61 ALA B CA 1
ATOM 1416 C C . ALA B 1 61 ? 8.156 18.5 8.773 1 95.94 61 ALA B C 1
ATOM 1418 O O . ALA B 1 61 ? 9.07 18.203 8 1 95.94 61 ALA B O 1
ATOM 1419 N N . ALA B 1 62 ? 6.98 18.969 8.352 1 95.94 62 ALA B N 1
ATOM 1420 C CA . ALA B 1 62 ? 6.68 19.094 6.93 1 95.94 62 ALA B CA 1
ATOM 1421 C C . ALA B 1 62 ? 7.336 20.344 6.336 1 95.94 62 ALA B C 1
ATOM 1423 O O . ALA B 1 62 ? 7.539 20.422 5.125 1 95.94 62 ALA B O 1
ATOM 1424 N N . ALA B 1 63 ? 7.676 21.281 7.16 1 95.56 63 ALA B N 1
ATOM 1425 C CA . ALA B 1 63 ? 8.117 22.594 6.723 1 95.56 63 ALA B CA 1
ATOM 1426 C C . ALA B 1 63 ? 9.633 22.656 6.598 1 95.56 63 ALA B C 1
ATOM 1428 O O . ALA B 1 63 ? 10.195 23.688 6.234 1 95.56 63 ALA B O 1
ATOM 1429 N N . THR B 1 64 ? 10.32 21.625 6.777 1 97 64 THR B N 1
ATOM 1430 C CA . THR B 1 64 ? 11.781 21.609 6.789 1 97 64 THR B CA 1
ATOM 1431 C C . THR B 1 64 ? 12.328 21.359 5.387 1 97 64 THR B C 1
ATOM 1433 O O . THR B 1 64 ? 11.609 20.859 4.516 1 97 64 THR B O 1
ATOM 1436 N N . LYS B 1 65 ? 13.609 21.672 5.211 1 97.44 65 LYS B N 1
ATOM 1437 C CA . LYS B 1 65 ? 14.312 21.359 3.969 1 97.44 65 LYS B CA 1
ATOM 1438 C C . LYS B 1 65 ? 14.461 19.844 3.797 1 97.44 65 LYS B C 1
ATOM 1440 O O . LYS B 1 65 ? 14.445 19.344 2.674 1 97.44 65 LYS B O 1
ATOM 1445 N N . TRP B 1 66 ? 14.609 19.156 4.883 1 97.56 66 TRP B N 1
ATOM 1446 C CA . TRP B 1 66 ? 14.719 17.703 4.844 1 97.56 66 TRP B CA 1
ATOM 1447 C C . TRP B 1 66 ? 13.477 17.078 4.207 1 97.56 66 TRP B C 1
ATOM 1449 O O . TRP B 1 66 ? 13.578 16.156 3.393 1 97.56 66 TRP B O 1
ATOM 1459 N N . ALA B 1 67 ? 12.312 17.609 4.609 1 97.94 67 ALA B N 1
ATOM 1460 C CA . ALA B 1 67 ? 11.055 17.109 4.062 1 97.94 67 ALA B CA 1
ATOM 1461 C C . ALA B 1 67 ? 10.984 17.328 2.557 1 97.94 67 ALA B C 1
ATOM 1463 O O . ALA B 1 67 ? 10.562 16.453 1.81 1 97.94 67 ALA B O 1
ATOM 1464 N N . LYS B 1 68 ? 11.406 18.453 2.127 1 98.19 68 LYS B N 1
ATOM 1465 C CA . LYS B 1 68 ? 11.367 18.797 0.708 1 98.19 68 LYS B CA 1
ATOM 1466 C C . LYS B 1 68 ? 12.305 17.906 -0.099 1 98.19 68 LYS B C 1
ATOM 1468 O O . LYS B 1 68 ? 11.938 17.422 -1.178 1 98.19 68 LYS B O 1
ATOM 1473 N N . VAL B 1 69 ? 13.477 17.688 0.366 1 98.31 69 VAL B N 1
ATOM 1474 C CA . VAL B 1 69 ? 14.438 16.859 -0.338 1 98.31 69 VAL B CA 1
ATOM 1475 C C . VAL B 1 69 ? 13.953 15.406 -0.356 1 98.31 69 VAL B C 1
ATOM 1477 O O . VAL B 1 69 ? 14.062 14.727 -1.376 1 98.31 69 VAL B O 1
ATOM 1480 N N . HIS B 1 70 ? 13.453 14.914 0.755 1 98.62 70 HIS B N 1
ATOM 1481 C CA . HIS B 1 70 ? 12.844 13.586 0.805 1 98.62 70 HIS B CA 1
ATOM 1482 C C . HIS B 1 70 ? 11.758 13.438 -0.259 1 98.62 70 HIS B C 1
ATOM 1484 O O . HIS B 1 70 ? 11.711 12.43 -0.968 1 98.62 70 HIS B O 1
ATOM 1490 N N . PHE B 1 71 ? 10.906 14.453 -0.385 1 98.69 71 PHE B N 1
ATOM 1491 C CA . PHE B 1 71 ? 9.812 14.43 -1.357 1 98.69 71 PHE B CA 1
ATOM 1492 C C . PHE B 1 71 ? 10.352 14.18 -2.762 1 98.69 71 PHE B C 1
ATOM 1494 O O . PHE B 1 71 ? 9.922 13.25 -3.441 1 98.69 71 PHE B O 1
ATOM 1501 N N . TRP B 1 72 ? 11.281 14.891 -3.139 1 98.69 72 TRP B N 1
ATOM 1502 C CA . TRP B 1 72 ? 11.758 14.844 -4.516 1 98.69 72 TRP B CA 1
ATOM 1503 C C . TRP B 1 72 ? 12.594 13.594 -4.766 1 98.69 72 TRP B C 1
ATOM 1505 O O . TRP B 1 72 ? 12.438 12.93 -5.793 1 98.69 72 TRP B O 1
ATOM 1515 N N . LEU B 1 73 ? 13.461 13.258 -3.877 1 98.69 73 LEU B N 1
ATOM 1516 C CA . LEU B 1 73 ? 14.305 12.078 -4.055 1 98.69 73 LEU B CA 1
ATOM 1517 C C . LEU B 1 73 ? 13.469 10.812 -4.121 1 98.69 73 LEU B C 1
ATOM 1519 O O . LEU B 1 73 ? 13.727 9.938 -4.957 1 98.69 73 LEU B O 1
ATOM 1523 N N . HIS B 1 74 ? 12.508 10.75 -3.25 1 98.81 74 HIS B N 1
ATOM 1524 C CA . HIS B 1 74 ? 11.664 9.562 -3.197 1 98.81 74 HIS B CA 1
ATOM 1525 C C . HIS B 1 74 ? 10.781 9.469 -4.438 1 98.81 74 HIS B C 1
ATOM 1527 O O . HIS B 1 74 ? 10.688 8.398 -5.055 1 98.81 74 HIS B O 1
ATOM 1533 N N . ASN B 1 75 ? 10.188 10.57 -4.887 1 98.62 75 ASN B N 1
ATOM 1534 C CA . ASN B 1 75 ? 9.203 10.547 -5.965 1 98.62 75 ASN B CA 1
ATOM 1535 C C . ASN B 1 75 ? 9.875 10.539 -7.336 1 98.62 75 ASN B C 1
ATOM 1537 O O . ASN B 1 75 ? 9.234 10.234 -8.344 1 98.62 75 ASN B O 1
ATOM 1541 N N . ILE B 1 76 ? 11.102 10.922 -7.434 1 98.69 76 ILE B N 1
ATOM 1542 C CA . ILE B 1 76 ? 11.859 10.766 -8.664 1 98.69 76 ILE B CA 1
ATOM 1543 C C . ILE B 1 76 ? 12.547 9.398 -8.68 1 98.69 76 ILE B C 1
ATOM 1545 O O . ILE B 1 76 ? 12.492 8.68 -9.68 1 98.69 76 ILE B O 1
ATOM 1549 N N . GLY B 1 77 ? 13.156 9.047 -7.586 1 98.81 77 GLY B N 1
ATOM 1550 C CA . GLY B 1 77 ? 13.914 7.812 -7.48 1 98.81 77 GLY B CA 1
ATOM 1551 C C . GLY B 1 77 ? 13.078 6.57 -7.691 1 98.81 77 GLY B C 1
ATOM 1552 O O . GLY B 1 77 ? 13.5 5.633 -8.367 1 98.81 77 GLY B O 1
ATOM 1553 N N . LEU B 1 78 ? 11.914 6.539 -7.133 1 98.75 78 LEU B N 1
ATOM 1554 C CA . LEU B 1 78 ? 11.102 5.332 -7.184 1 98.75 78 LEU B CA 1
ATOM 1555 C C . LEU B 1 78 ? 10.703 5.004 -8.617 1 98.75 78 LEU B C 1
ATOM 1557 O O . LEU B 1 78 ? 10.891 3.877 -9.078 1 98.75 78 LEU B O 1
ATOM 1561 N N . PRO B 1 79 ? 10.117 5.949 -9.406 1 98.81 79 PRO B N 1
ATOM 1562 C CA . PRO B 1 79 ? 9.812 5.633 -10.805 1 98.81 79 PRO B CA 1
ATOM 1563 C C . PRO B 1 79 ? 11.047 5.184 -11.586 1 98.81 79 PRO B C 1
ATOM 1565 O O . PRO B 1 79 ? 10.969 4.254 -12.398 1 98.81 79 PRO B O 1
ATOM 1568 N N . VAL B 1 80 ? 12.133 5.828 -11.344 1 98.62 80 VAL B N 1
ATOM 1569 C CA . VAL B 1 80 ? 13.367 5.453 -12.031 1 98.62 80 VAL B CA 1
ATOM 1570 C C . VAL B 1 80 ? 13.75 4.02 -11.664 1 98.62 80 VAL B C 1
ATOM 1572 O O . VAL B 1 80 ? 14.07 3.215 -12.539 1 98.62 80 VAL B O 1
ATOM 1575 N N . MET B 1 81 ? 13.719 3.707 -10.406 1 98.62 81 MET B N 1
ATOM 1576 C CA . MET B 1 81 ? 14.039 2.365 -9.93 1 98.62 81 MET B CA 1
ATOM 1577 C C . MET B 1 81 ? 13.094 1.332 -10.539 1 98.62 81 MET B C 1
ATOM 1579 O O . MET B 1 81 ? 13.539 0.27 -10.984 1 98.62 81 MET B O 1
ATOM 1583 N N . MET B 1 82 ? 11.812 1.619 -10.609 1 98.69 82 MET B N 1
ATOM 1584 C CA . MET B 1 82 ? 10.82 0.655 -11.078 1 98.69 82 MET B CA 1
ATOM 1585 C C . MET B 1 82 ? 10.945 0.434 -12.586 1 98.69 82 MET B C 1
ATOM 1587 O O . MET B 1 82 ? 10.836 -0.697 -13.062 1 98.69 82 MET B O 1
ATOM 1591 N N . ILE B 1 83 ? 11.086 1.523 -13.328 1 98.31 83 ILE B N 1
ATOM 1592 C CA . ILE B 1 83 ? 11.281 1.395 -14.766 1 98.31 83 ILE B CA 1
ATOM 1593 C C . ILE B 1 83 ? 12.492 0.517 -15.047 1 98.31 83 ILE B C 1
ATOM 1595 O O . ILE B 1 83 ? 12.422 -0.407 -15.859 1 98.31 83 ILE B O 1
ATOM 1599 N N . GLY B 1 84 ? 13.617 0.812 -14.398 1 98.5 84 GLY B N 1
ATOM 1600 C CA . GLY B 1 84 ? 14.789 -0.029 -14.555 1 98.5 84 GLY B CA 1
ATOM 1601 C C . GLY B 1 84 ? 14.531 -1.482 -14.203 1 98.5 84 GLY B C 1
ATOM 1602 O O . GLY B 1 84 ? 14.922 -2.385 -14.945 1 98.5 84 GLY B O 1
ATOM 1603 N N . LEU B 1 85 ? 13.898 -1.706 -13.078 1 98.12 85 LEU B N 1
ATOM 1604 C CA . LEU B 1 85 ? 13.664 -3.053 -12.57 1 98.12 85 LEU B CA 1
ATOM 1605 C C . LEU B 1 85 ? 12.773 -3.846 -13.523 1 98.12 85 LEU B C 1
ATOM 1607 O O . LEU B 1 85 ? 12.977 -5.047 -13.719 1 98.12 85 LEU B O 1
ATOM 1611 N N . ILE B 1 86 ? 11.766 -3.225 -14.188 1 98.31 86 ILE B N 1
ATOM 1612 C CA . ILE B 1 86 ? 10.906 -3.893 -15.156 1 98.31 86 ILE B CA 1
ATOM 1613 C C . ILE B 1 86 ? 11.758 -4.465 -16.297 1 98.31 86 ILE B C 1
ATOM 1615 O O . ILE B 1 86 ? 11.609 -5.637 -16.656 1 98.31 86 ILE B O 1
ATOM 1619 N N . PHE B 1 87 ? 12.656 -3.744 -16.797 1 98.19 87 PHE B N 1
ATOM 1620 C CA . PHE B 1 87 ? 13.5 -4.203 -17.891 1 98.19 87 PHE B CA 1
ATOM 1621 C C . PHE B 1 87 ? 14.445 -5.305 -17.422 1 98.19 87 PHE B C 1
ATOM 1623 O O . PHE B 1 87 ? 14.672 -6.277 -18.141 1 98.19 87 PHE B O 1
ATOM 1630 N N . VAL B 1 88 ? 14.969 -5.125 -16.234 1 97.5 88 VAL B N 1
ATOM 1631 C CA . VAL B 1 88 ? 15.914 -6.102 -15.711 1 97.5 88 VAL B CA 1
ATOM 1632 C C . VAL B 1 88 ? 15.219 -7.449 -15.523 1 97.5 88 VAL B C 1
ATOM 1634 O O . VAL B 1 88 ? 15.773 -8.492 -15.875 1 97.5 88 VAL B O 1
ATOM 1637 N N . VAL B 1 89 ? 14 -7.445 -15.008 1 96.25 89 VAL B N 1
ATOM 1638 C CA . VAL B 1 89 ? 13.297 -8.695 -14.727 1 96.25 89 VAL B CA 1
ATOM 1639 C C . VAL B 1 89 ? 12.953 -9.398 -16.031 1 96.25 89 VAL B C 1
ATOM 1641 O O . VAL B 1 89 ? 12.82 -10.625 -16.062 1 96.25 89 VAL B O 1
ATOM 1644 N N . TYR B 1 90 ? 12.898 -8.664 -17.125 1 97 90 TYR B N 1
ATOM 1645 C CA . TYR B 1 90 ? 12.609 -9.266 -18.422 1 97 90 TYR B CA 1
ATOM 1646 C C . TYR B 1 90 ? 13.898 -9.531 -19.188 1 97 90 TYR B C 1
ATOM 1648 O O . TYR B 1 90 ? 13.859 -9.758 -20.406 1 97 90 TYR B O 1
ATOM 1656 N N . GLY B 1 91 ? 15.016 -9.367 -18.531 1 96.94 91 GLY B N 1
ATOM 1657 C CA . GLY B 1 91 ? 16.25 -9.906 -19.062 1 96.94 91 GLY B CA 1
ATOM 1658 C C . GLY B 1 91 ? 17.156 -8.844 -19.656 1 96.94 91 GLY B C 1
ATOM 1659 O O . GLY B 1 91 ? 18.203 -9.156 -20.219 1 96.94 91 GLY B O 1
ATOM 1660 N N . ASN B 1 92 ? 16.828 -7.605 -19.578 1 97.44 92 ASN B N 1
ATOM 1661 C CA . ASN B 1 92 ? 17.656 -6.539 -20.109 1 97.44 92 ASN B CA 1
ATOM 1662 C C . ASN B 1 92 ? 18.641 -6 -19.062 1 97.44 92 ASN B C 1
ATOM 1664 O O . ASN B 1 92 ? 18.359 -5 -18.406 1 97.44 92 ASN B O 1
ATOM 1668 N N . GLU B 1 93 ? 19.781 -6.551 -19 1 96 93 GLU B N 1
ATOM 1669 C CA . GLU B 1 93 ? 20.781 -6.254 -17.969 1 96 93 GLU B CA 1
ATOM 1670 C C . GLU B 1 93 ? 21.344 -4.844 -18.141 1 96 93 GLU B C 1
ATOM 1672 O O . GLU B 1 93 ? 21.953 -4.293 -17.219 1 96 93 GLU B O 1
ATOM 1677 N N . ALA B 1 94 ? 21.141 -4.324 -19.234 1 97.5 94 ALA B N 1
ATOM 1678 C CA . ALA B 1 94 ? 21.641 -2.975 -19.484 1 97.5 94 ALA B CA 1
ATOM 1679 C C . ALA B 1 94 ? 20.969 -1.958 -18.578 1 97.5 94 ALA B C 1
ATOM 1681 O O . ALA B 1 94 ? 21.484 -0.851 -18.391 1 97.5 94 ALA B O 1
ATOM 1682 N N . PHE B 1 95 ? 19.922 -2.301 -17.969 1 98.19 95 PHE B N 1
ATOM 1683 C CA . PHE B 1 95 ? 19.141 -1.375 -17.141 1 98.19 95 PHE B CA 1
ATOM 1684 C C . PHE B 1 95 ? 19.5 -1.537 -15.664 1 98.19 95 PHE B C 1
ATOM 1686 O O . PHE B 1 95 ? 18.922 -0.865 -14.812 1 98.19 95 PHE B O 1
ATOM 1693 N N . VAL B 1 96 ? 20.391 -2.324 -15.312 1 97.81 96 VAL B N 1
ATOM 1694 C CA . VAL B 1 96 ? 20.812 -2.523 -13.93 1 97.81 96 VAL B CA 1
ATOM 1695 C C . VAL B 1 96 ? 21.297 -1.2 -13.344 1 97.81 96 VAL B C 1
ATOM 1697 O O . VAL B 1 96 ? 20.891 -0.822 -12.242 1 97.81 96 VAL B O 1
ATOM 1700 N N . PRO B 1 97 ? 22.109 -0.477 -14.031 1 97.94 97 PRO B N 1
ATOM 1701 C CA . PRO B 1 97 ? 22.531 0.808 -13.469 1 97.94 97 PRO B CA 1
ATOM 1702 C C . PRO B 1 97 ? 21.359 1.765 -13.242 1 97.94 97 PRO B C 1
ATOM 1704 O O . PRO B 1 97 ? 21.375 2.531 -12.273 1 97.94 97 PRO B O 1
ATOM 1707 N N . VAL B 1 98 ? 20.422 1.792 -14.094 1 98.38 98 VAL B N 1
ATOM 1708 C CA . VAL B 1 98 ? 19.234 2.627 -13.93 1 98.38 98 VAL B CA 1
ATOM 1709 C C . VAL B 1 98 ? 18.5 2.242 -12.648 1 98.38 98 VAL B C 1
ATOM 1711 O O . VAL B 1 98 ? 18.094 3.109 -11.875 1 98.38 98 VAL B O 1
ATOM 1714 N N . THR B 1 99 ? 18.328 0.961 -12.445 1 98.38 99 THR B N 1
ATOM 1715 C CA . THR B 1 99 ? 17.688 0.458 -11.234 1 98.38 99 THR B CA 1
ATOM 1716 C C . THR B 1 99 ? 18.469 0.904 -9.992 1 98.38 99 THR B C 1
ATOM 1718 O O . THR B 1 99 ? 17.875 1.358 -9.016 1 98.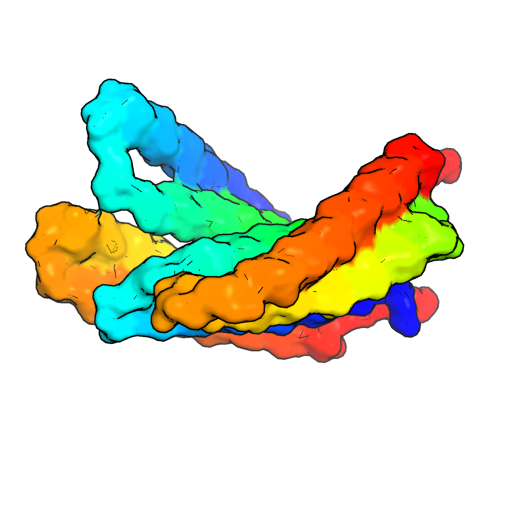38 99 THR B O 1
ATOM 1721 N N . ALA B 1 100 ? 19.812 0.796 -10.086 1 97.94 100 ALA B N 1
ATOM 1722 C CA . ALA B 1 100 ? 20.688 1.154 -8.969 1 97.94 100 ALA B CA 1
ATOM 1723 C C . ALA B 1 100 ? 20.594 2.645 -8.648 1 97.94 100 ALA B C 1
ATOM 1725 O O . ALA B 1 100 ? 20.516 3.035 -7.484 1 97.94 100 ALA B O 1
ATOM 1726 N N . ILE B 1 101 ? 20.594 3.451 -9.617 1 98.56 101 ILE B N 1
ATOM 1727 C CA . ILE B 1 101 ? 20.5 4.898 -9.438 1 98.56 101 ILE B CA 1
ATOM 1728 C C . ILE B 1 101 ? 19.188 5.254 -8.75 1 98.56 101 ILE B C 1
ATOM 1730 O O . ILE B 1 101 ? 19.172 6 -7.766 1 98.56 101 ILE B O 1
ATOM 1734 N N . GLY B 1 102 ? 18.109 4.703 -9.266 1 98.69 102 GLY B N 1
ATOM 1735 C CA . GLY B 1 102 ? 16.828 4.938 -8.633 1 98.69 102 GLY B CA 1
ATOM 1736 C C . GLY B 1 102 ? 16.781 4.492 -7.188 1 98.69 102 GLY B C 1
ATOM 1737 O O . GLY B 1 102 ? 16.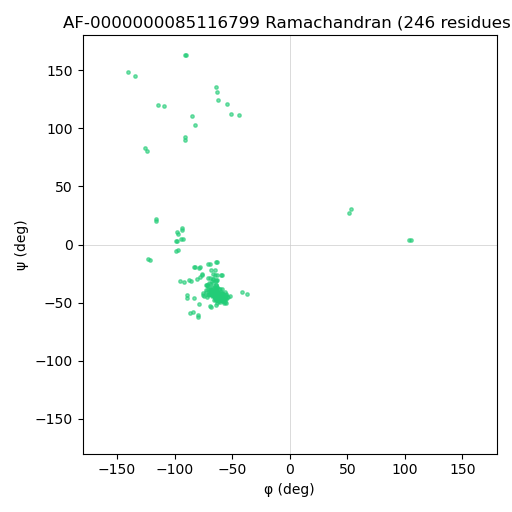281 5.219 -6.32 1 98.69 102 GLY B O 1
ATOM 1738 N N . GLY B 1 103 ? 17.328 3.318 -6.961 1 98.5 103 GLY B N 1
ATOM 1739 C CA . GLY B 1 103 ? 17.375 2.795 -5.605 1 98.5 103 GLY B CA 1
ATOM 1740 C C . GLY B 1 103 ? 18.172 3.666 -4.656 1 98.5 103 GLY B C 1
ATOM 1741 O O . GLY B 1 103 ? 17.766 3.883 -3.512 1 98.5 103 GLY B O 1
ATOM 1742 N N . VAL B 1 104 ? 19.266 4.129 -5.074 1 98.44 104 VAL B N 1
ATOM 1743 C CA . VAL B 1 104 ? 20.125 4.98 -4.258 1 98.44 104 VAL B CA 1
ATOM 1744 C C . VAL B 1 104 ? 19.391 6.281 -3.922 1 98.44 104 VAL B C 1
ATOM 1746 O O . VAL B 1 104 ? 19.438 6.746 -2.781 1 98.44 104 VAL B O 1
ATOM 1749 N N . LEU B 1 105 ? 18.734 6.887 -4.895 1 98.62 105 LEU B N 1
ATOM 1750 C CA . LEU B 1 105 ? 17.953 8.102 -4.645 1 98.62 105 LEU B CA 1
ATOM 1751 C C . LEU B 1 105 ? 16.906 7.859 -3.57 1 98.62 105 LEU B C 1
ATOM 1753 O O . LEU B 1 105 ? 16.734 8.68 -2.664 1 98.62 105 LEU B O 1
ATOM 1757 N N . VAL B 1 106 ? 16.219 6.758 -3.65 1 98.69 106 VAL B N 1
ATOM 1758 C CA . VAL B 1 106 ? 15.18 6.438 -2.682 1 98.69 106 VAL B CA 1
ATOM 1759 C C . VAL B 1 106 ? 15.797 6.258 -1.298 1 98.69 106 VAL B C 1
ATOM 1761 O O . VAL B 1 106 ? 15.281 6.781 -0.308 1 98.69 106 VAL B O 1
ATOM 1764 N N . VAL B 1 107 ? 16.922 5.551 -1.177 1 98.56 107 VAL B N 1
ATOM 1765 C CA . VAL B 1 107 ? 17.562 5.273 0.102 1 98.56 107 VAL B CA 1
ATOM 1766 C C . VAL B 1 107 ? 18.016 6.582 0.752 1 98.56 107 VAL B C 1
ATOM 1768 O O . VAL B 1 107 ? 17.781 6.805 1.941 1 98.56 107 VAL B O 1
ATOM 1771 N N . ILE B 1 108 ? 18.609 7.465 0.014 1 98.44 108 ILE B N 1
ATOM 1772 C CA . ILE B 1 108 ? 19.016 8.766 0.54 1 98.44 108 ILE B CA 1
ATOM 1773 C C . ILE B 1 108 ? 17.797 9.539 1.013 1 98.44 108 ILE B C 1
ATOM 1775 O O . ILE B 1 108 ? 17.812 10.141 2.09 1 98.44 108 ILE B O 1
ATOM 1779 N N . GLY B 1 109 ? 16.75 9.516 0.162 1 98.62 109 GLY B N 1
ATOM 1780 C CA . GLY B 1 109 ? 15.516 10.156 0.564 1 98.62 109 GLY B CA 1
ATOM 1781 C C . GLY B 1 109 ? 14.977 9.633 1.882 1 98.62 109 GLY B C 1
ATOM 1782 O O . GLY B 1 109 ? 14.586 10.414 2.754 1 98.62 109 GLY B O 1
ATOM 1783 N N . VAL B 1 110 ? 14.992 8.367 2.125 1 98.5 110 VAL B N 1
ATOM 1784 C CA . VAL B 1 110 ? 14.461 7.738 3.33 1 98.5 110 VAL B CA 1
ATOM 1785 C C . VAL B 1 110 ? 15.344 8.094 4.527 1 98.5 110 VAL B C 1
ATOM 1787 O O . VAL B 1 110 ? 14.844 8.32 5.629 1 98.5 110 VAL B O 1
ATOM 1790 N N . ILE B 1 111 ? 16.625 8.125 4.352 1 98.25 111 ILE B N 1
ATOM 1791 C CA . ILE B 1 111 ? 17.531 8.523 5.414 1 98.25 111 ILE B CA 1
ATOM 1792 C C . ILE B 1 111 ? 17.234 9.953 5.844 1 98.25 111 ILE B C 1
ATOM 1794 O O . ILE B 1 111 ? 17.172 10.25 7.043 1 98.25 111 ILE B O 1
ATOM 1798 N N . LEU B 1 112 ? 17.031 10.852 4.891 1 98.31 112 LEU B N 1
ATOM 1799 C CA . LEU B 1 112 ? 16.703 12.242 5.199 1 98.31 112 LEU B CA 1
ATOM 1800 C C . LEU B 1 112 ? 15.359 12.336 5.895 1 98.31 112 LEU B C 1
ATOM 1802 O O . LEU B 1 112 ? 15.172 13.164 6.793 1 98.31 112 LEU B O 1
ATOM 1806 N N . PHE B 1 113 ? 14.445 11.531 5.453 1 98.69 113 PHE B N 1
ATOM 1807 C CA . PHE B 1 113 ? 13.156 11.445 6.137 1 98.69 113 PHE B CA 1
ATOM 1808 C C . PHE B 1 113 ? 13.344 11.031 7.594 1 98.69 113 PHE B C 1
ATOM 1810 O O . PHE B 1 113 ? 12.75 11.625 8.492 1 98.69 113 PHE B O 1
ATOM 1817 N N . ALA B 1 114 ? 14.148 10.055 7.859 1 98.44 114 ALA B N 1
ATOM 1818 C CA . ALA B 1 114 ? 14.398 9.562 9.211 1 98.44 114 ALA B CA 1
ATOM 1819 C C . ALA B 1 114 ? 15.031 10.641 10.078 1 98.44 114 ALA B C 1
ATOM 1821 O O . ALA B 1 114 ? 14.602 10.859 11.219 1 98.44 114 ALA B O 1
ATOM 1822 N N . ILE B 1 115 ? 15.969 11.32 9.57 1 97.69 115 ILE B N 1
ATOM 1823 C CA . ILE B 1 115 ? 16.609 12.414 10.289 1 97.69 115 ILE B CA 1
ATOM 1824 C C . ILE B 1 115 ? 15.57 13.484 10.625 1 97.69 115 ILE B C 1
ATOM 1826 O O . ILE B 1 115 ? 15.516 13.969 11.758 1 97.69 115 ILE B O 1
ATOM 1830 N N . ASN B 1 116 ? 14.766 13.812 9.648 1 97.69 116 ASN B N 1
ATOM 1831 C CA . ASN B 1 116 ? 13.734 14.828 9.828 1 97.69 116 ASN B CA 1
ATOM 1832 C C . ASN B 1 116 ? 12.75 14.438 10.93 1 97.69 116 ASN B C 1
ATOM 1834 O O . ASN B 1 116 ? 12.422 15.258 11.789 1 97.69 116 ASN B O 1
ATOM 1838 N N . VAL B 1 117 ? 12.281 13.227 10.953 1 97.69 117 VAL B N 1
ATOM 1839 C CA . VAL B 1 117 ? 11.312 12.742 11.93 1 97.69 117 VAL B CA 1
ATOM 1840 C C . VAL B 1 117 ? 11.938 12.75 13.32 1 97.69 117 VAL B C 1
ATOM 1842 O O . VAL B 1 117 ? 11.328 13.227 14.289 1 97.69 117 VAL B O 1
ATOM 1845 N N . LEU B 1 118 ? 13.148 12.266 13.414 1 97.06 118 LEU B N 1
ATOM 1846 C CA . LEU B 1 118 ? 13.836 12.172 14.695 1 97.06 118 LEU B CA 1
ATOM 1847 C C . LEU B 1 118 ? 14.102 13.555 15.273 1 97.06 118 LEU B C 1
ATOM 1849 O O . LEU B 1 118 ? 14.07 13.742 16.5 1 97.06 118 LEU B O 1
ATOM 1853 N N . LYS B 1 119 ? 14.203 14.523 14.461 1 95.88 119 LYS B N 1
ATOM 1854 C CA . LYS B 1 119 ? 14.539 15.875 14.906 1 95.88 119 LYS B CA 1
ATOM 1855 C C . LYS B 1 119 ? 13.281 16.719 15.125 1 95.88 119 LYS B C 1
ATOM 1857 O O . LYS B 1 119 ? 13.242 17.578 16 1 95.88 119 LYS B O 1
ATOM 1862 N N . ASN B 1 120 ? 12.25 16.453 14.359 1 95.75 120 ASN B N 1
ATOM 1863 C CA . ASN B 1 120 ? 11.219 17.484 14.258 1 95.75 120 ASN B CA 1
ATOM 1864 C C . ASN B 1 120 ? 9.852 16.953 14.656 1 95.75 120 ASN B C 1
ATOM 1866 O O . ASN B 1 120 ? 8.875 17.703 14.727 1 95.75 120 ASN B O 1
ATOM 1870 N N . VAL B 1 121 ? 9.664 15.625 14.789 1 94.44 121 VAL B N 1
ATOM 1871 C CA . VAL B 1 121 ? 8.406 15.094 15.297 1 94.44 121 VAL B CA 1
ATOM 1872 C C . VAL B 1 121 ? 8.406 15.148 16.828 1 94.44 121 VAL B C 1
ATOM 1874 O O . VAL B 1 121 ? 9.148 14.414 17.484 1 94.44 121 VAL B O 1
ATOM 1877 N N . ARG B 1 122 ? 7.766 16.031 17.297 1 90 122 ARG B N 1
ATOM 1878 C CA . ARG B 1 122 ? 7.676 16.234 18.734 1 90 122 ARG B CA 1
ATOM 1879 C C . ARG B 1 122 ? 6.266 16.641 19.141 1 90 122 ARG B C 1
ATOM 1881 O O . ARG B 1 122 ? 5.488 17.109 18.312 1 90 122 ARG B O 1
ATOM 1888 N N . ALA B 1 123 ? 5.922 16.156 20.469 1 79.69 123 ALA B N 1
ATOM 1889 C CA . ALA B 1 123 ? 4.613 16.484 21.031 1 79.69 123 ALA B CA 1
ATOM 1890 C C . ALA B 1 123 ? 4.375 17.984 21.016 1 79.69 123 ALA B C 1
ATOM 1892 O O . ALA B 1 123 ? 5.316 18.766 21.172 1 79.69 123 ALA B O 1
ATOM 1893 N N . SER B 1 124 ? 3.211 18.5 20.281 1 62.72 124 SER B N 1
ATOM 1894 C CA . SER B 1 124 ? 2.859 19.906 20.438 1 62.72 124 SER B CA 1
ATOM 1895 C C . SER B 1 124 ? 2.926 20.344 21.891 1 62.72 124 SER B C 1
ATOM 1897 O O . SER B 1 124 ? 2.527 19.594 22.797 1 62.72 124 SER B O 1
ATOM 1899 N N . SER B 1 125 ? 3.816 21.125 22.188 1 46.53 125 SER B N 1
ATOM 1900 C CA . SER B 1 125 ? 3.779 21.766 23.5 1 46.53 125 SER B CA 1
ATOM 1901 C C . SER B 1 125 ? 2.414 22.391 23.781 1 46.53 125 SER B C 1
ATOM 1903 O O . SER B 1 125 ? 1.729 22.828 22.844 1 46.53 125 SER B O 1
#

Solvent-accessible surface area (backbone atoms only — not comparable to full-atom values): 12035 Å² total; per-residue (Å²): 130,59,62,15,59,53,32,35,58,55,9,53,53,29,38,53,53,22,55,49,47,49,51,50,26,62,75,66,72,45,66,73,56,47,69,53,38,52,46,34,34,47,60,31,18,49,45,28,32,51,52,10,52,50,22,60,77,34,52,72,34,40,72,37,70,41,37,53,50,22,51,51,30,35,68,53,12,47,58,41,18,45,57,16,44,55,42,34,67,71,67,37,67,86,26,48,62,46,22,50,52,12,46,50,33,27,44,52,14,46,46,35,40,32,53,36,44,64,73,44,58,68,66,82,129,127,49,62,14,54,52,32,35,48,53,9,37,54,29,35,43,52,22,47,50,47,48,49,49,27,61,75,65,73,47,68,75,56,48,68,54,36,51,45,34,33,45,60,32,17,50,47,30,31,50,50,9,50,49,23,58,75,32,53,72,34,39,71,37,70,41,38,55,50,20,50,50,29,34,68,51,11,45,57,41,19,45,56,16,43,55,42,35,66,74,68,39,67,84,28,49,64,46,21,50,54,11,46,51,34,29,51,54,15,50,52,35,40,50,53,36,45,74,72,40,60,64,82,81,125

Nearest PDB structures (foldseek):
  4j7t-assembly1_A  TM=5.234E-01  e=2.358E+00  Homo sapiens
  9brb-assembly1_m  TM=5.389E-01  e=5.248E+00  Rattus norvegicus
  6vqc-assembly1_g  TM=4.570E-01  e=8.652E+00  Rattus norvegicus
  4j7t-assembly1_A  TM=5.242E-01  e=2.791E+00  Homo sapiens
  8eas-assembly1_h  TM=5.497E-01  e=3.775E+00  Saccharomyces cerevisiae

Radius of gyration: 18.68 Å; Cα contacts (8 Å, |Δi|>4): 353; chains: 2; bounding box: 43×53×44 Å